Protein AF-A0A496SN58-F1 (afdb_monomer)

Secondary structure (DSSP, 8-state):
-PPEEEEEEEETTEEEEEEEEPP-----TTSPPPPSS--SS-GGGTTTEEE-S--SGGGHHHHTTTSPPPPHHHHHHHHHHHHHHHHHHHHHT---EEEEE-HHHHHHHHH-HHHHHHHHHH-HHHHHHHHHHHHHHHHHHHHHHHTTT--SEEEE--TTSSTTT--HHHHHHHTHHHHHHHHHHHHHTT-EEEEE--SSHHHHHHHHHHHT-SEEEEE-TTTS---HHHHHHHHTTSSEEEEEEEIIIIIHH--HHHHHHHHHHHHHHH-TTS-EEEEEES---TTS-HHHHHHHHHHHHHH-PSSP-

Nearest PDB structures (foldseek):
  4ay7-assembly2_B  TM=8.585E-01  e=2.653E-12  Methanosarcina mazei
  4lny-assembly1_A  TM=3.476E-01  e=1.325E-03  synthetic construct
  8zqa-assembly1_D  TM=5.131E-01  e=4.205E-02  Rhodothermus profundi
  3ud6-assembly1_A  TM=3.752E-01  e=7.923E-03  synthetic construct
  6y73-assembly8_H  TM=6.522E-01  e=3.191E-01  Homo sapiens

Structure (mmCIF, N/CA/C/O backbone):
data_AF-A0A496SN58-F1
#
_entry.id   AF-A0A496SN58-F1
#
loop_
_atom_site.group_PDB
_atom_site.id
_atom_site.type_symbol
_atom_site.label_atom_id
_atom_site.label_alt_id
_atom_site.label_comp_id
_atom_site.label_asym_id
_atom_site.label_entity_id
_atom_site.label_seq_id
_atom_site.pdbx_PDB_ins_code
_atom_site.Cartn_x
_atom_site.Cartn_y
_atom_site.Cartn_z
_atom_site.occupancy
_atom_site.B_iso_or_equiv
_atom_site.auth_seq_id
_atom_site.auth_comp_id
_atom_site.auth_asym_id
_atom_site.auth_atom_id
_atom_site.pdbx_PDB_model_num
ATOM 1 N N . PRO A 1 1 ? 28.500 18.140 -2.847 1.00 77.00 1 PRO A N 1
ATOM 2 C CA . PRO A 1 1 ? 28.161 16.974 -3.700 1.00 77.00 1 PRO A CA 1
ATOM 3 C C . PRO A 1 1 ? 27.948 15.732 -2.828 1.00 77.00 1 PRO A C 1
ATOM 5 O O . PRO A 1 1 ? 28.823 15.411 -2.033 1.00 77.00 1 PRO A O 1
ATOM 8 N N . TYR A 1 2 ? 26.785 15.085 -2.926 1.00 84.62 2 TYR A N 1
ATOM 9 C CA . TYR A 1 2 ? 26.525 13.838 -2.197 1.00 84.62 2 TYR A CA 1
ATOM 10 C C . TYR A 1 2 ? 27.402 12.707 -2.746 1.00 84.62 2 TYR A C 1
ATOM 12 O O . TYR A 1 2 ? 27.637 12.642 -3.954 1.00 84.62 2 TYR A O 1
ATOM 20 N N . THR A 1 3 ? 27.860 11.803 -1.876 1.00 91.38 3 THR A N 1
ATOM 21 C CA . THR A 1 3 ? 28.453 10.535 -2.329 1.00 91.38 3 THR A CA 1
ATOM 22 C C . THR A 1 3 ? 27.365 9.714 -3.022 1.00 91.38 3 THR A C 1
ATOM 24 O O . THR A 1 3 ? 26.242 9.663 -2.528 1.00 91.38 3 THR A O 1
ATOM 27 N N . LEU A 1 4 ? 27.670 9.077 -4.153 1.00 94.12 4 LEU A N 1
ATOM 28 C CA . LEU A 1 4 ? 26.712 8.239 -4.877 1.00 94.12 4 LEU A CA 1
ATOM 29 C C . LEU A 1 4 ? 26.941 6.761 -4.563 1.00 94.12 4 LEU A C 1
ATOM 31 O O . LEU A 1 4 ? 28.079 6.293 -4.557 1.00 94.12 4 LEU A O 1
ATOM 35 N N . LEU A 1 5 ? 25.853 6.034 -4.331 1.00 93.56 5 LEU A N 1
ATOM 36 C CA . LEU A 1 5 ? 25.839 4.579 -4.283 1.00 93.56 5 LEU A CA 1
ATOM 37 C C . LEU A 1 5 ? 25.287 4.071 -5.609 1.00 93.56 5 LEU A C 1
ATOM 39 O O . LEU A 1 5 ? 24.227 4.510 -6.048 1.00 93.56 5 LEU A O 1
ATOM 43 N N . CYS A 1 6 ? 26.006 3.150 -6.238 1.00 95.25 6 CYS A N 1
ATOM 44 C CA . CYS A 1 6 ? 25.643 2.579 -7.527 1.00 95.25 6 CYS A CA 1
ATOM 45 C C . CYS A 1 6 ? 25.552 1.065 -7.391 1.00 95.25 6 CYS A C 1
ATOM 47 O O . CYS A 1 6 ? 26.465 0.438 -6.851 1.00 95.25 6 CYS A O 1
ATOM 49 N N . ARG A 1 7 ? 24.477 0.483 -7.916 1.00 95.62 7 ARG A N 1
ATOM 50 C CA . ARG A 1 7 ? 24.354 -0.958 -8.106 1.00 95.62 7 ARG A CA 1
ATOM 51 C C . ARG A 1 7 ? 24.113 -1.248 -9.571 1.00 95.62 7 ARG A C 1
ATOM 53 O O . ARG A 1 7 ? 23.251 -0.633 -10.192 1.00 95.62 7 ARG A O 1
ATOM 60 N N . GLU A 1 8 ? 24.877 -2.195 -10.088 1.00 96.75 8 GLU A N 1
ATOM 61 C CA . GLU A 1 8 ? 24.685 -2.757 -11.415 1.00 96.75 8 GLU A CA 1
ATOM 62 C C . GLU A 1 8 ? 24.184 -4.194 -11.268 1.00 96.75 8 GLU A C 1
ATOM 64 O O . GLU A 1 8 ? 24.672 -4.952 -10.426 1.00 96.75 8 GLU A O 1
ATOM 69 N N . TYR A 1 9 ? 23.187 -4.550 -12.067 1.00 96.06 9 TYR A N 1
ATOM 70 C CA . TYR A 1 9 ? 22.611 -5.882 -12.133 1.00 96.06 9 TYR A CA 1
ATOM 71 C C . TYR A 1 9 ? 22.917 -6.458 -13.513 1.00 96.06 9 TYR A C 1
ATOM 73 O O . TYR A 1 9 ? 22.305 -6.057 -14.502 1.00 96.06 9 TYR A O 1
ATOM 81 N N . SER A 1 10 ? 23.871 -7.384 -13.596 1.00 97.00 10 SER A N 1
ATOM 82 C CA . SER A 1 10 ? 24.197 -8.063 -14.851 1.00 97.00 10 SER A CA 1
ATOM 83 C C . SER A 1 10 ? 23.199 -9.192 -15.103 1.00 97.00 10 SER A C 1
ATOM 85 O O . SER A 1 10 ? 23.137 -10.152 -14.336 1.00 97.00 10 SER A O 1
ATOM 87 N N . THR A 1 11 ? 22.428 -9.091 -16.184 1.00 96.88 11 THR A N 1
ATOM 88 C CA . THR A 1 11 ? 21.474 -10.126 -16.606 1.00 96.88 11 THR A CA 1
ATOM 89 C C . THR A 1 11 ? 21.844 -10.662 -17.991 1.00 96.88 11 THR A C 1
ATOM 91 O O . THR A 1 11 ? 22.563 -9.985 -18.733 1.00 96.88 11 THR A O 1
ATOM 94 N N . PRO A 1 12 ? 21.337 -11.838 -18.401 1.00 97.56 12 PRO A N 1
ATOM 95 C CA . PRO A 1 12 ? 21.542 -12.336 -19.761 1.00 97.56 12 PRO A CA 1
ATOM 96 C C . PRO A 1 12 ? 21.051 -11.391 -20.873 1.00 97.56 12 PRO A C 1
ATOM 98 O O . PRO A 1 12 ? 21.583 -11.441 -21.977 1.00 97.56 12 PRO A O 1
ATOM 101 N N . ALA A 1 13 ? 20.071 -10.519 -20.601 1.00 97.06 13 ALA A N 1
ATOM 102 C CA . ALA A 1 13 ? 19.571 -9.525 -21.559 1.00 97.06 13 ALA A CA 1
ATOM 103 C C . ALA A 1 13 ? 20.309 -8.171 -21.495 1.00 97.06 13 ALA A C 1
ATOM 105 O O . ALA A 1 13 ? 19.961 -7.241 -22.221 1.00 97.06 13 ALA A O 1
ATOM 106 N N . GLY A 1 14 ? 21.326 -8.045 -20.640 1.00 97.19 14 GLY A N 1
ATOM 107 C CA . GLY A 1 14 ? 22.104 -6.823 -20.447 1.00 97.19 14 GLY A CA 1
ATOM 108 C C . GLY A 1 14 ? 22.115 -6.344 -18.998 1.00 97.19 14 GLY A C 1
ATOM 109 O O . GLY A 1 14 ? 21.528 -6.961 -18.107 1.00 97.19 14 GLY A O 1
ATOM 110 N N . ALA A 1 15 ? 22.813 -5.238 -18.755 1.00 97.12 15 ALA A N 1
ATOM 111 C CA . ALA A 1 15 ? 22.921 -4.650 -17.427 1.00 97.12 15 ALA A CA 1
ATOM 112 C C . ALA A 1 15 ? 21.787 -3.649 -17.149 1.00 97.12 15 ALA A C 1
ATOM 114 O O . ALA A 1 15 ? 21.397 -2.887 -18.038 1.00 97.12 15 ALA A O 1
ATOM 115 N N . LEU A 1 16 ? 21.304 -3.644 -15.906 1.00 97.56 16 LEU A N 1
ATOM 116 C CA . LEU A 1 16 ? 20.500 -2.567 -15.319 1.00 97.56 16 LEU A CA 1
ATOM 117 C C . LEU A 1 16 ? 21.344 -1.829 -14.288 1.00 97.56 16 LEU A C 1
ATOM 119 O O . LEU A 1 16 ? 22.181 -2.440 -13.619 1.00 97.56 16 LEU A O 1
ATOM 123 N N . ARG A 1 17 ? 21.099 -0.534 -14.111 1.00 96.62 17 ARG A N 1
ATOM 124 C CA . ARG A 1 17 ? 21.858 0.292 -13.175 1.00 96.62 17 ARG A CA 1
ATOM 125 C C . ARG A 1 17 ? 20.924 1.159 -12.347 1.00 96.62 17 ARG A C 1
ATOM 127 O O . ARG A 1 17 ? 19.998 1.756 -12.869 1.00 96.62 17 ARG A O 1
ATOM 134 N N . HIS A 1 18 ? 21.169 1.208 -11.042 1.00 96.31 18 HIS A N 1
ATOM 135 C CA . HIS A 1 18 ? 20.418 2.041 -10.108 1.00 96.31 18 HIS A CA 1
ATOM 136 C C . HIS A 1 18 ? 21.411 2.856 -9.277 1.00 96.31 18 HIS A C 1
ATOM 138 O O . HIS A 1 18 ? 22.330 2.296 -8.666 1.00 96.31 18 HIS A O 1
ATOM 144 N N . VAL A 1 19 ? 21.243 4.177 -9.266 1.00 95.62 19 VAL A N 1
ATOM 145 C CA . VAL A 1 19 ? 22.106 5.117 -8.548 1.00 95.62 19 VAL A CA 1
ATOM 146 C C . VAL A 1 19 ? 21.276 5.963 -7.596 1.00 95.62 19 VAL A C 1
ATOM 148 O O . VAL A 1 19 ? 20.327 6.632 -8.006 1.00 95.62 19 VAL A O 1
ATOM 151 N N . VAL A 1 20 ? 21.685 5.987 -6.329 1.00 94.38 20 VAL A N 1
ATOM 152 C CA . VAL A 1 20 ? 21.078 6.825 -5.290 1.00 94.38 20 VAL A CA 1
ATOM 153 C C . VAL A 1 20 ? 22.137 7.672 -4.589 1.00 94.38 20 VAL A C 1
ATOM 155 O O . VAL A 1 20 ? 23.319 7.323 -4.532 1.00 94.38 20 VAL A O 1
ATOM 158 N N . ARG A 1 21 ? 21.721 8.801 -4.023 1.00 93.44 21 ARG A N 1
ATOM 159 C CA . ARG A 1 21 ? 22.551 9.624 -3.139 1.00 93.44 21 ARG A CA 1
ATOM 160 C C . ARG A 1 21 ? 22.693 8.921 -1.794 1.00 93.44 21 ARG A C 1
ATOM 162 O O . ARG A 1 21 ? 21.697 8.562 -1.179 1.00 93.44 21 ARG A O 1
ATOM 169 N N . LYS A 1 22 ? 23.918 8.775 -1.297 1.00 89.44 22 LYS A N 1
ATOM 170 C CA . LYS A 1 22 ? 24.163 8.442 0.106 1.00 89.44 22 LYS A CA 1
ATOM 171 C C . LYS A 1 22 ? 23.822 9.668 0.951 1.00 89.44 22 LYS A C 1
ATOM 173 O O . LYS A 1 22 ? 24.462 10.710 0.796 1.00 89.44 22 LYS A O 1
ATOM 178 N N . THR A 1 23 ? 22.830 9.546 1.822 1.00 84.25 23 THR A N 1
ATOM 179 C CA . THR A 1 23 ? 22.520 10.561 2.834 1.00 84.25 23 THR A CA 1
ATOM 180 C C . THR A 1 23 ? 23.322 10.288 4.108 1.00 84.25 23 THR A C 1
ATOM 182 O O . THR A 1 23 ? 23.735 9.159 4.373 1.00 84.25 23 THR A O 1
ATOM 185 N N . GLU A 1 24 ? 23.590 11.338 4.882 1.00 76.62 24 GLU A N 1
ATOM 186 C CA . GLU A 1 24 ? 24.345 11.271 6.147 1.00 76.62 24 GLU A CA 1
ATOM 187 C C . GLU A 1 24 ? 23.415 11.129 7.365 1.00 76.62 24 GLU A C 1
ATOM 189 O O . GLU A 1 24 ? 23.763 11.506 8.481 1.00 76.62 24 GLU A O 1
ATOM 194 N N . GLU A 1 25 ? 22.203 10.616 7.155 1.00 73.19 25 GLU A N 1
ATOM 195 C CA . GLU A 1 25 ? 21.204 10.469 8.211 1.00 73.19 25 GLU A CA 1
ATOM 196 C C . GLU A 1 25 ? 21.700 9.457 9.253 1.00 73.19 25 GLU A C 1
ATOM 198 O O . GLU A 1 25 ? 21.915 8.280 8.956 1.00 73.19 25 GLU A O 1
ATOM 203 N N . SER A 1 26 ? 21.885 9.921 10.491 1.00 69.81 26 SER A N 1
ATOM 204 C CA . SER A 1 26 ? 22.152 9.043 11.627 1.00 69.81 26 SER A CA 1
ATOM 205 C C . SER A 1 26 ? 20.874 8.286 11.968 1.00 69.81 26 SER A C 1
ATOM 207 O O . SER A 1 26 ? 19.898 8.877 12.433 1.00 69.81 26 SER A O 1
ATOM 209 N N . GLN A 1 27 ? 20.864 6.978 11.724 1.00 71.38 27 GLN A N 1
ATOM 210 C CA . GLN A 1 27 ? 19.725 6.134 12.061 1.00 71.38 27 GLN A CA 1
ATOM 211 C C . GLN A 1 27 ? 19.765 5.812 13.551 1.00 71.38 27 GLN A C 1
ATOM 213 O O . GLN A 1 27 ? 20.519 4.950 14.002 1.00 71.38 27 GLN A O 1
ATOM 218 N N . GLY A 1 28 ? 18.970 6.547 14.328 1.00 76.44 28 GLY A N 1
ATOM 219 C CA . GLY A 1 28 ? 18.731 6.209 15.726 1.00 76.44 28 GLY A CA 1
ATOM 220 C C . GLY A 1 28 ? 18.020 4.853 15.873 1.00 76.44 28 GLY A C 1
ATOM 221 O O . GLY A 1 28 ? 17.498 4.313 14.893 1.00 76.44 28 GLY A O 1
ATOM 222 N N . PRO A 1 29 ? 17.960 4.297 17.095 1.00 82.75 29 PRO A N 1
ATOM 223 C CA . PRO A 1 29 ? 17.198 3.081 17.368 1.00 82.75 29 PRO A CA 1
ATOM 224 C C . PRO A 1 29 ? 15.761 3.165 16.832 1.00 82.75 29 PRO A C 1
ATOM 226 O O . PRO A 1 29 ? 15.091 4.180 17.008 1.00 82.75 29 PRO A O 1
ATOM 229 N N . GLY A 1 30 ? 15.291 2.095 16.187 1.00 78.19 30 GLY A N 1
ATOM 230 C CA . GLY A 1 30 ? 13.930 1.992 15.648 1.00 78.19 30 GLY A CA 1
ATOM 231 C C . GLY A 1 30 ? 13.755 2.482 14.207 1.00 78.19 30 GLY A C 1
ATOM 232 O O . GLY A 1 30 ? 12.750 2.143 13.590 1.00 78.19 30 GLY A O 1
ATOM 233 N N . TRP A 1 31 ? 14.710 3.228 13.641 1.00 81.25 31 TRP A N 1
ATOM 234 C CA . TRP A 1 31 ? 14.666 3.577 12.217 1.00 81.25 31 TRP A CA 1
ATOM 235 C C . TRP A 1 31 ? 14.982 2.361 11.343 1.00 81.25 31 TRP A C 1
ATOM 237 O O . TRP A 1 31 ? 15.751 1.482 11.735 1.00 81.25 31 TRP A O 1
ATOM 247 N N . VAL A 1 32 ? 14.397 2.323 10.142 1.00 74.00 32 VAL A N 1
ATOM 248 C CA . VAL A 1 32 ? 14.629 1.248 9.166 1.00 74.00 32 VAL A CA 1
ATOM 249 C C . VAL A 1 32 ? 16.115 1.189 8.831 1.00 74.00 32 VAL A C 1
ATOM 251 O O . VAL A 1 32 ? 16.648 2.138 8.257 1.00 74.00 32 VAL A O 1
ATOM 254 N N . VAL A 1 33 ? 16.771 0.074 9.165 1.00 76.38 33 VAL A N 1
ATOM 255 C CA . VAL A 1 33 ? 18.192 -0.139 8.867 1.00 76.38 33 VAL A CA 1
ATOM 256 C C . VAL A 1 33 ? 18.384 -0.134 7.360 1.00 76.38 33 VAL A C 1
ATOM 258 O O . VAL A 1 33 ? 17.863 -0.996 6.655 1.00 76.38 33 VAL A O 1
ATOM 261 N N . GLN A 1 34 ? 19.140 0.843 6.869 1.00 75.06 34 GLN A N 1
ATOM 262 C CA . GLN A 1 34 ? 19.350 0.984 5.438 1.00 75.06 34 GLN A CA 1
ATOM 263 C C . GLN A 1 34 ? 20.425 0.022 4.934 1.00 75.06 34 GLN A C 1
ATOM 265 O O . GLN A 1 34 ? 21.507 -0.064 5.526 1.00 75.06 34 GLN A O 1
ATOM 270 N N . PRO A 1 35 ? 20.163 -0.693 3.827 1.00 79.06 35 PRO A N 1
ATOM 271 C CA . PRO A 1 35 ? 21.165 -1.552 3.228 1.00 79.06 35 PRO A CA 1
ATOM 272 C C . PRO A 1 35 ? 22.355 -0.704 2.752 1.00 79.06 35 PRO A C 1
ATOM 274 O O . PRO A 1 35 ? 22.179 0.426 2.290 1.00 79.06 35 PRO A O 1
ATOM 277 N N . PRO A 1 36 ? 23.589 -1.237 2.806 1.00 83.81 36 PRO A N 1
ATOM 278 C CA . PRO A 1 36 ? 24.780 -0.486 2.412 1.00 83.81 36 PRO A CA 1
ATOM 279 C C . PRO A 1 36 ? 24.902 -0.292 0.888 1.00 83.81 36 PRO A C 1
ATOM 281 O O . PRO A 1 36 ? 25.906 0.236 0.412 1.00 83.81 36 PRO A O 1
ATOM 284 N N . PHE A 1 37 ? 23.901 -0.724 0.117 1.00 88.50 37 PHE A N 1
ATOM 285 C CA . PHE A 1 37 ? 23.838 -0.647 -1.337 1.00 88.50 37 PHE A CA 1
ATOM 286 C C . PHE A 1 37 ? 22.393 -0.406 -1.816 1.00 88.50 37 PHE A C 1
ATOM 288 O O . PHE A 1 37 ? 21.455 -0.787 -1.114 1.00 88.50 37 PHE A O 1
ATOM 295 N N . PRO A 1 38 ? 22.198 0.179 -3.017 1.00 90.75 38 PRO A N 1
ATOM 296 C CA . PRO A 1 38 ? 20.872 0.390 -3.600 1.00 90.75 38 PRO A CA 1
ATOM 297 C C . PRO A 1 38 ? 20.112 -0.934 -3.748 1.00 90.75 38 PRO A C 1
ATOM 299 O O . PRO A 1 38 ? 20.671 -1.918 -4.239 1.00 90.75 38 PRO A O 1
ATOM 302 N N . GLN A 1 39 ? 18.845 -0.981 -3.346 1.00 91.69 39 GLN A N 1
ATOM 303 C CA . GLN A 1 39 ? 17.982 -2.149 -3.549 1.00 91.69 39 GLN A CA 1
ATOM 304 C C . GLN A 1 39 ? 17.061 -1.943 -4.746 1.00 91.69 39 GLN A C 1
ATOM 306 O O . GLN A 1 39 ? 16.824 -0.821 -5.188 1.00 91.69 39 GLN A O 1
ATOM 311 N N . LEU A 1 40 ? 16.542 -3.044 -5.287 1.00 93.06 40 LEU A N 1
ATOM 312 C CA . LEU A 1 40 ? 15.614 -2.984 -6.412 1.00 93.06 40 LEU A CA 1
ATOM 313 C C . LEU A 1 40 ? 14.262 -2.379 -5.996 1.00 93.06 40 LEU A C 1
ATOM 315 O O . LEU A 1 40 ? 13.745 -1.516 -6.697 1.00 93.06 40 LEU A O 1
ATOM 319 N N . PHE A 1 41 ? 13.754 -2.776 -4.826 1.00 93.00 41 PHE A N 1
ATOM 320 C CA . PHE A 1 41 ? 12.521 -2.270 -4.221 1.00 93.00 41 PHE A CA 1
ATOM 321 C C . PHE A 1 41 ? 12.826 -1.734 -2.822 1.00 93.00 41 PHE A C 1
ATOM 323 O O . PHE A 1 41 ? 13.164 -2.514 -1.934 1.00 93.00 41 PHE A O 1
ATOM 330 N N . GLU A 1 42 ? 12.766 -0.416 -2.651 1.00 89.75 42 GLU A N 1
ATOM 331 C CA . GLU A 1 42 ? 13.066 0.271 -1.392 1.00 89.75 42 GLU A CA 1
ATOM 332 C C . GLU A 1 42 ? 12.487 1.687 -1.426 1.00 89.75 42 GLU A C 1
ATOM 334 O O . GLU A 1 42 ? 12.620 2.386 -2.434 1.00 89.75 42 GLU A O 1
ATOM 339 N N . ASP A 1 43 ? 11.922 2.141 -0.305 1.00 83.00 43 ASP A N 1
ATOM 340 C CA . ASP A 1 43 ? 11.284 3.460 -0.195 1.00 83.00 43 ASP A CA 1
ATOM 341 C C . ASP A 1 43 ? 12.252 4.603 -0.539 1.00 83.00 43 ASP A C 1
ATOM 343 O O . ASP A 1 43 ? 11.877 5.592 -1.169 1.00 83.00 43 AS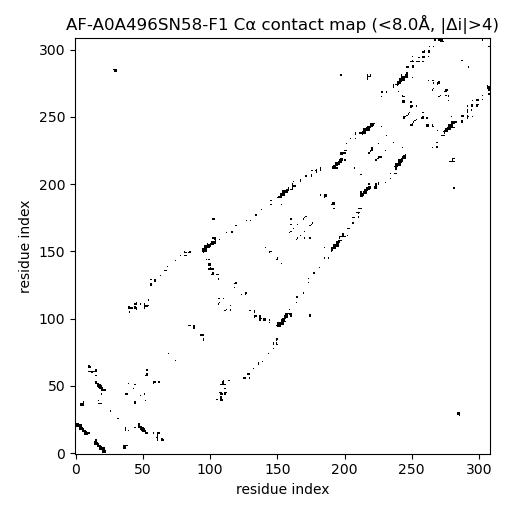P A O 1
ATOM 347 N N . PHE A 1 44 ? 13.536 4.454 -0.198 1.00 87.50 44 PHE A N 1
ATOM 348 C CA . PHE A 1 44 ? 14.560 5.461 -0.477 1.00 87.50 44 PHE A CA 1
ATOM 349 C C . PHE A 1 44 ? 14.964 5.579 -1.950 1.00 87.50 44 PHE A C 1
ATOM 351 O O . PHE A 1 44 ? 15.672 6.534 -2.290 1.00 87.50 44 PHE A O 1
ATOM 358 N N . ASN A 1 45 ? 14.496 4.688 -2.830 1.00 92.25 45 ASN A N 1
ATOM 359 C CA . ASN A 1 45 ? 14.766 4.786 -4.265 1.00 92.25 45 ASN A CA 1
ATOM 360 C C . ASN A 1 45 ? 14.242 6.104 -4.850 1.00 92.25 45 ASN A C 1
ATOM 362 O O . ASN A 1 45 ? 14.875 6.656 -5.745 1.00 92.25 45 ASN A O 1
ATOM 366 N N . ILE A 1 46 ? 13.150 6.656 -4.309 1.00 93.44 46 ILE A N 1
ATOM 367 C CA . ILE A 1 46 ? 12.574 7.927 -4.778 1.00 93.44 46 ILE A CA 1
ATOM 368 C C . ILE A 1 46 ? 13.282 9.151 -4.189 1.00 93.44 46 ILE A C 1
ATOM 370 O O . ILE A 1 46 ? 13.878 9.906 -4.958 1.00 93.44 46 ILE A O 1
ATOM 374 N N . PRO A 1 47 ? 13.297 9.382 -2.860 1.00 91.38 47 PRO A N 1
ATOM 375 C CA . PRO A 1 47 ? 13.872 10.603 -2.297 1.00 91.38 47 PRO A CA 1
ATOM 376 C C . PRO A 1 47 ? 15.388 10.717 -2.517 1.00 91.38 47 PRO A C 1
ATOM 378 O O . PRO A 1 47 ? 15.928 11.826 -2.508 1.00 91.38 47 PRO A O 1
ATOM 381 N N . ARG A 1 48 ? 16.096 9.595 -2.727 1.00 92.19 48 ARG A N 1
ATOM 382 C CA . ARG A 1 48 ? 17.545 9.582 -2.986 1.00 92.19 48 ARG A CA 1
ATOM 383 C C . ARG A 1 48 ? 17.901 9.312 -4.452 1.00 92.19 48 ARG A C 1
ATOM 385 O O . ARG A 1 48 ? 19.091 9.330 -4.769 1.00 92.19 48 ARG A O 1
ATOM 392 N N . GLY A 1 49 ? 16.925 9.075 -5.327 1.00 93.62 49 GLY A N 1
ATOM 393 C CA . GLY A 1 49 ? 17.140 8.667 -6.715 1.00 93.62 49 GLY A CA 1
ATOM 394 C C . GLY A 1 49 ? 17.981 9.651 -7.533 1.00 93.62 49 GLY A C 1
ATOM 395 O O . GLY A 1 49 ? 17.829 10.871 -7.438 1.00 93.62 49 GLY A O 1
ATOM 396 N N . VAL A 1 50 ? 18.898 9.111 -8.336 1.00 95.38 50 VAL A N 1
ATOM 397 C CA . VAL A 1 50 ? 19.659 9.842 -9.367 1.00 95.38 50 VAL A CA 1
ATOM 398 C C . VAL A 1 50 ? 19.485 9.171 -10.726 1.00 95.38 50 VAL A C 1
ATOM 400 O O . VAL A 1 50 ? 19.319 9.852 -11.731 1.00 95.38 50 VAL A O 1
ATOM 403 N N . GLU A 1 51 ? 19.512 7.842 -10.741 1.00 95.94 51 GLU A N 1
ATOM 404 C CA . GLU A 1 51 ? 19.289 6.995 -11.912 1.00 95.94 51 GLU A CA 1
ATOM 405 C C . GLU A 1 51 ? 18.496 5.779 -11.446 1.00 95.94 51 GLU A C 1
ATOM 407 O O . GLU A 1 51 ? 18.860 5.162 -10.443 1.00 95.94 51 GLU A O 1
ATOM 412 N N . HIS A 1 52 ? 17.417 5.451 -12.147 1.00 96.88 52 HIS A N 1
ATOM 413 C CA . HIS A 1 52 ? 16.533 4.351 -11.783 1.00 96.88 52 HIS A CA 1
ATOM 414 C C . HIS A 1 52 ? 16.779 3.137 -12.673 1.00 96.88 52 HIS A C 1
ATOM 416 O O . HIS A 1 52 ? 17.206 3.280 -13.819 1.00 96.88 52 HIS A O 1
ATOM 422 N N . ALA A 1 53 ? 16.503 1.949 -12.127 1.00 97.25 53 ALA A N 1
ATOM 423 C CA . ALA A 1 53 ? 16.811 0.681 -12.778 1.00 97.25 53 ALA A CA 1
ATOM 424 C C . ALA A 1 53 ? 16.162 0.548 -14.160 1.00 97.25 53 ALA A C 1
ATOM 426 O O . ALA A 1 53 ? 16.793 -0.001 -15.053 1.00 97.25 53 ALA A O 1
ATOM 427 N N . VAL A 1 54 ? 14.936 1.046 -14.328 1.00 97.88 54 VAL A N 1
ATOM 428 C CA . VAL A 1 54 ? 14.172 0.975 -15.573 1.00 97.88 54 VAL A CA 1
ATOM 429 C C . VAL A 1 54 ? 13.986 2.384 -16.117 1.00 97.88 54 VAL A C 1
ATOM 431 O O . VAL A 1 54 ? 13.321 3.224 -15.514 1.00 97.88 54 VAL A O 1
ATOM 434 N N . SER A 1 55 ? 14.584 2.652 -17.270 1.00 95.56 55 SER A N 1
ATOM 435 C CA . SER A 1 55 ? 14.492 3.940 -17.952 1.00 95.56 55 SER A CA 1
ATOM 436 C C . SER A 1 55 ? 13.584 3.902 -19.184 1.00 95.56 55 SER A C 1
ATOM 438 O O . SER A 1 55 ? 13.123 4.958 -19.619 1.00 95.56 55 SER A O 1
ATOM 440 N N . GLY A 1 56 ? 13.284 2.720 -19.714 1.00 96.44 56 GLY A N 1
ATOM 441 C CA . GLY A 1 56 ? 12.430 2.570 -20.884 1.00 96.44 56 GLY A CA 1
ATOM 442 C C . GLY A 1 56 ? 12.130 1.110 -21.228 1.00 96.44 56 GLY A C 1
ATOM 443 O O . GLY A 1 56 ? 12.522 0.200 -20.485 1.00 96.44 56 GLY A O 1
ATOM 444 N N . PRO A 1 57 ? 11.428 0.868 -22.348 1.00 97.44 57 PRO A N 1
ATOM 445 C CA . PRO A 1 57 ? 11.009 -0.468 -22.776 1.00 97.44 57 PRO A CA 1
ATOM 446 C C . PRO A 1 57 ? 12.170 -1.461 -22.926 1.00 97.44 57 PRO A C 1
ATOM 448 O O . PRO A 1 57 ? 12.028 -2.650 -22.649 1.00 97.44 57 PRO A O 1
ATOM 451 N N . GLU A 1 58 ? 13.351 -0.979 -23.312 1.00 97.38 58 GLU A N 1
ATOM 452 C CA . GLU A 1 58 ? 14.566 -1.775 -23.489 1.00 97.38 58 GLU A CA 1
ATOM 453 C C . GLU A 1 58 ? 15.079 -2.430 -22.195 1.00 97.38 58 GLU A C 1
ATOM 455 O O . GLU A 1 58 ? 15.867 -3.380 -22.247 1.00 97.38 58 GLU A O 1
ATOM 460 N N . ASP A 1 59 ? 14.644 -1.937 -21.035 1.00 98.25 59 ASP A N 1
ATOM 461 C CA . ASP A 1 59 ? 15.026 -2.459 -19.725 1.00 98.25 59 ASP A CA 1
ATOM 462 C C . ASP A 1 59 ? 14.082 -3.563 -19.225 1.00 98.25 59 ASP A C 1
ATOM 464 O O . ASP A 1 59 ? 14.485 -4.373 -18.385 1.00 98.25 59 ASP A O 1
ATOM 468 N N . ILE A 1 60 ? 12.865 -3.671 -19.775 1.00 98.00 60 ILE A N 1
ATOM 469 C CA . ILE A 1 60 ? 11.858 -4.667 -19.365 1.00 98.00 60 ILE A CA 1
ATOM 470 C C . ILE A 1 60 ? 12.386 -6.109 -19.522 1.00 98.00 60 ILE A C 1
ATOM 472 O O . ILE A 1 60 ? 12.306 -6.883 -18.558 1.00 98.00 60 ILE A O 1
ATOM 476 N N . PRO A 1 61 ? 13.018 -6.505 -20.653 1.00 97.81 61 PRO A N 1
ATOM 477 C CA . PRO A 1 61 ? 13.575 -7.851 -20.794 1.00 97.81 61 PRO A CA 1
ATOM 478 C C . PRO A 1 61 ? 14.693 -8.160 -19.792 1.00 97.81 61 PRO A C 1
ATOM 480 O O . PRO A 1 61 ? 14.888 -9.321 -19.431 1.00 97.81 61 PRO A O 1
ATOM 483 N N . LYS A 1 62 ? 15.428 -7.138 -19.334 1.00 97.88 62 LYS A N 1
ATOM 484 C CA . LYS A 1 62 ? 16.491 -7.276 -18.327 1.00 97.88 62 LYS A CA 1
ATOM 485 C C . LYS A 1 62 ? 15.883 -7.458 -16.939 1.00 97.88 62 LYS A C 1
ATOM 487 O O . LYS A 1 62 ? 16.290 -8.356 -16.204 1.00 97.88 62 LYS A O 1
ATOM 492 N N . LEU A 1 63 ? 14.864 -6.662 -16.605 1.00 97.81 63 LEU A N 1
ATOM 493 C CA . LEU A 1 63 ? 14.181 -6.704 -15.310 1.00 97.81 63 LEU A CA 1
ATOM 494 C C . LEU A 1 63 ? 13.576 -8.081 -15.028 1.00 97.81 63 LEU A C 1
ATOM 496 O O . LEU A 1 63 ? 13.654 -8.556 -13.897 1.00 97.81 63 LEU A O 1
ATOM 500 N N . LYS A 1 64 ? 13.047 -8.760 -16.052 1.00 96.25 64 LYS A N 1
ATOM 501 C CA . LYS A 1 64 ? 12.462 -10.104 -15.924 1.00 96.25 64 LYS A CA 1
ATOM 502 C C . LYS A 1 64 ? 13.387 -11.112 -15.230 1.00 96.25 64 LYS A C 1
ATOM 504 O O . LYS A 1 64 ? 12.909 -11.953 -14.477 1.00 96.25 64 LYS A O 1
ATOM 509 N N . TYR A 1 65 ? 14.703 -11.014 -15.433 1.00 96.50 65 TYR A N 1
ATOM 510 C CA . TYR A 1 65 ? 15.674 -11.898 -14.776 1.00 96.50 65 TYR A CA 1
ATOM 511 C C . TYR A 1 65 ? 15.867 -11.599 -13.284 1.00 96.50 65 TYR A C 1
ATOM 513 O O . TYR A 1 65 ? 16.345 -12.462 -12.552 1.00 96.50 65 TYR A O 1
ATOM 521 N N . LEU A 1 66 ? 15.514 -10.395 -12.828 1.00 96.06 66 LEU A N 1
ATOM 522 C CA . LEU A 1 66 ? 15.580 -10.000 -11.418 1.00 96.06 66 LEU A CA 1
ATOM 523 C C . LEU A 1 66 ? 14.295 -10.337 -10.652 1.00 96.06 66 LEU A C 1
ATOM 525 O O . LEU A 1 66 ? 14.329 -10.425 -9.428 1.00 96.06 66 LEU A O 1
ATOM 529 N N . LEU A 1 67 ? 13.184 -10.552 -11.361 1.00 95.75 67 LEU A N 1
ATOM 530 C CA . LEU A 1 67 ? 11.873 -10.904 -10.804 1.00 95.75 67 LEU A CA 1
ATOM 531 C C . LEU A 1 67 ? 11.598 -12.414 -10.913 1.00 95.75 67 LEU A C 1
ATOM 533 O O . LEU A 1 67 ? 10.491 -12.846 -11.243 1.00 95.75 67 LEU A O 1
ATOM 537 N N . GLY A 1 68 ? 12.637 -13.218 -10.683 1.00 90.94 68 GLY A N 1
ATOM 538 C CA . GLY A 1 68 ? 12.579 -14.676 -10.744 1.00 90.94 68 GLY A CA 1
ATOM 539 C C . GLY A 1 68 ? 11.832 -15.306 -9.568 1.00 90.94 68 GLY A C 1
ATOM 540 O O . GLY A 1 68 ? 11.488 -14.641 -8.590 1.00 90.94 68 GLY A O 1
ATOM 541 N N . ASP A 1 69 ? 11.585 -16.608 -9.679 1.00 92.44 69 ASP A N 1
ATOM 542 C CA . ASP A 1 69 ? 11.009 -17.393 -8.590 1.00 92.44 69 ASP A CA 1
ATOM 543 C C . ASP A 1 69 ? 12.019 -17.591 -7.452 1.00 92.44 69 ASP A C 1
ATOM 545 O O . ASP A 1 69 ? 13.227 -17.700 -7.703 1.00 92.44 69 ASP A O 1
ATOM 549 N N . PRO A 1 70 ? 11.548 -17.661 -6.195 1.00 93.56 70 PRO A N 1
ATOM 550 C CA . PRO A 1 70 ? 12.403 -18.024 -5.075 1.00 93.56 70 PRO A CA 1
ATOM 551 C C . PRO A 1 70 ? 12.944 -19.450 -5.239 1.00 93.56 70 PRO A C 1
ATOM 553 O O . PRO A 1 70 ? 12.290 -20.337 -5.792 1.00 93.56 70 PRO A O 1
ATOM 556 N N . THR A 1 71 ? 14.139 -19.697 -4.708 1.00 95.88 71 THR A N 1
ATOM 557 C CA . THR A 1 71 ? 14.707 -21.048 -4.665 1.00 95.88 71 THR A CA 1
ATOM 558 C C . THR A 1 71 ? 13.930 -21.940 -3.692 1.00 95.88 71 THR A C 1
ATOM 560 O O . THR A 1 71 ? 13.251 -21.462 -2.781 1.00 95.88 71 THR A O 1
ATOM 563 N N . SER A 1 72 ? 14.076 -23.262 -3.821 1.00 95.88 72 SER A N 1
ATOM 564 C CA . SER A 1 72 ? 13.474 -24.215 -2.876 1.00 95.88 72 SER A CA 1
ATOM 565 C C . SER A 1 72 ? 13.914 -23.982 -1.425 1.00 95.88 72 SER A C 1
ATOM 567 O O . SER A 1 72 ? 13.134 -24.224 -0.509 1.00 95.88 72 SER A O 1
ATOM 569 N N . GLU A 1 73 ? 15.144 -23.504 -1.218 1.00 97.50 73 GLU A N 1
ATOM 570 C CA . GLU A 1 73 ? 15.672 -23.136 0.100 1.00 97.50 73 GLU A CA 1
ATOM 571 C C . GLU A 1 73 ? 14.954 -21.899 0.653 1.00 97.50 73 GLU A C 1
ATOM 573 O O . GLU A 1 73 ? 14.396 -21.961 1.743 1.00 97.50 73 GLU A O 1
ATOM 578 N N . GLN A 1 74 ? 14.837 -20.828 -0.141 1.00 96.38 74 GLN A N 1
ATOM 579 C CA . GLN A 1 74 ? 14.102 -19.617 0.250 1.00 96.38 74 GLN A CA 1
ATOM 580 C C . GLN A 1 74 ? 12.624 -19.906 0.549 1.00 96.38 74 GLN A C 1
ATOM 582 O O . GLN A 1 74 ? 12.057 -19.361 1.495 1.00 96.38 74 GLN A O 1
ATOM 587 N N . LEU A 1 75 ? 11.993 -20.787 -0.233 1.00 96.94 75 LEU A N 1
ATOM 588 C CA . LEU A 1 75 ? 10.622 -21.238 0.016 1.00 96.94 75 LEU A CA 1
ATOM 589 C C . LEU A 1 75 ? 10.502 -22.017 1.330 1.00 96.94 75 LEU A C 1
ATOM 591 O O . LEU A 1 75 ? 9.529 -21.831 2.062 1.00 96.94 75 LEU A O 1
ATOM 595 N N . ALA A 1 76 ? 11.465 -22.889 1.638 1.00 96.81 76 ALA A N 1
ATOM 596 C CA . ALA A 1 76 ? 11.481 -23.638 2.891 1.00 96.81 76 ALA A CA 1
ATOM 597 C C . ALA A 1 76 ? 11.653 -22.703 4.100 1.00 96.81 76 ALA A C 1
ATOM 599 O O . ALA A 1 76 ? 10.863 -22.785 5.041 1.00 96.81 76 ALA A O 1
ATOM 600 N N . GLU A 1 77 ? 12.603 -21.767 4.033 1.00 97.44 77 GLU A N 1
ATOM 601 C CA . GLU A 1 77 ? 12.824 -20.747 5.067 1.00 97.44 77 GLU A CA 1
ATOM 602 C C . GLU A 1 77 ? 11.579 -19.878 5.286 1.00 97.44 77 GLU A C 1
ATOM 604 O O . GLU A 1 77 ? 11.169 -19.623 6.422 1.00 97.44 77 GLU A O 1
ATOM 609 N N . PHE A 1 78 ? 10.932 -19.445 4.199 1.00 96.75 78 PHE A N 1
ATOM 610 C CA . PHE A 1 78 ? 9.717 -18.643 4.285 1.00 96.75 78 PHE A CA 1
ATOM 611 C C . PHE A 1 78 ? 8.562 -19.415 4.938 1.00 96.75 78 PHE A C 1
ATOM 613 O O . PHE A 1 78 ? 7.885 -18.872 5.812 1.00 96.75 78 PHE A O 1
ATOM 620 N N . ARG A 1 79 ? 8.364 -20.695 4.591 1.00 96.75 79 ARG A N 1
ATOM 621 C CA . ARG A 1 79 ? 7.342 -21.556 5.218 1.00 96.75 79 ARG A CA 1
ATOM 622 C C . ARG A 1 79 ? 7.604 -21.791 6.703 1.00 96.75 79 ARG A C 1
ATOM 624 O O . ARG A 1 79 ? 6.668 -21.740 7.504 1.00 96.75 79 ARG A O 1
ATOM 631 N N . GLU A 1 80 ? 8.859 -22.020 7.086 1.00 97.25 80 GLU A N 1
ATOM 632 C CA . GLU A 1 80 ? 9.231 -22.158 8.496 1.00 97.25 80 GLU A CA 1
ATOM 633 C C . GLU A 1 80 ? 8.917 -20.870 9.267 1.00 97.25 80 GLU A C 1
ATOM 635 O O . GLU A 1 80 ? 8.253 -20.909 10.308 1.00 97.25 80 GLU A O 1
ATOM 640 N N . ARG A 1 81 ? 9.297 -19.713 8.713 1.00 97.06 81 ARG A N 1
ATOM 641 C CA . ARG A 1 81 ? 8.977 -18.407 9.296 1.00 97.06 81 ARG A CA 1
ATOM 642 C C . ARG A 1 81 ? 7.467 -18.192 9.425 1.00 97.06 81 ARG A C 1
ATOM 644 O O . ARG A 1 81 ? 7.012 -17.765 10.485 1.00 97.06 81 ARG A O 1
ATOM 651 N N . MET A 1 82 ? 6.684 -18.504 8.392 1.00 97.62 82 MET A N 1
ATOM 652 C CA . MET A 1 82 ? 5.223 -18.368 8.437 1.00 97.62 82 MET A CA 1
ATOM 653 C C . MET A 1 82 ? 4.587 -19.286 9.484 1.00 97.62 82 MET A C 1
ATOM 655 O O . MET A 1 82 ? 3.663 -18.865 10.175 1.00 97.62 82 MET A O 1
ATOM 659 N N . THR A 1 83 ? 5.130 -20.488 9.693 1.00 96.88 83 THR A N 1
ATOM 660 C CA . THR A 1 83 ? 4.679 -21.395 10.763 1.00 96.88 83 THR A CA 1
ATOM 661 C C . THR A 1 83 ? 4.894 -20.778 12.148 1.00 96.88 83 THR A C 1
ATOM 663 O O . THR A 1 83 ? 4.005 -20.820 13.001 1.00 96.88 83 THR A O 1
ATOM 666 N N . GLN A 1 84 ? 6.059 -20.164 12.379 1.00 97.50 84 GLN A N 1
ATOM 667 C CA . GLN A 1 84 ? 6.365 -19.485 13.643 1.00 97.50 84 GLN A CA 1
ATOM 668 C C . GLN A 1 84 ? 5.463 -18.263 13.866 1.00 97.50 84 GLN A C 1
ATOM 670 O O . GLN A 1 84 ? 4.944 -18.077 14.968 1.00 97.50 84 GLN A O 1
ATOM 675 N N . ILE A 1 85 ? 5.241 -17.463 12.817 1.00 97.69 85 ILE A N 1
ATOM 676 C CA . ILE A 1 85 ? 4.350 -16.296 12.856 1.00 97.69 85 ILE A CA 1
ATOM 677 C C . ILE A 1 85 ? 2.918 -16.729 13.165 1.00 97.69 85 ILE A C 1
ATOM 679 O O . ILE A 1 85 ? 2.316 -16.173 14.079 1.00 97.69 85 ILE A O 1
ATOM 683 N N . LYS A 1 86 ? 2.389 -17.741 12.467 1.00 97.12 86 LYS A N 1
ATOM 684 C CA . LYS A 1 86 ? 1.018 -18.220 12.677 1.00 97.12 86 LYS A CA 1
ATOM 685 C C . LYS A 1 86 ? 0.810 -18.731 14.097 1.00 97.12 86 LYS A C 1
ATOM 687 O O . LYS A 1 86 ? -0.165 -18.360 14.740 1.00 97.12 86 LYS A O 1
ATOM 692 N N . LYS A 1 87 ? 1.763 -19.510 14.621 1.00 97.50 87 LYS A N 1
ATOM 693 C CA . LYS A 1 87 ? 1.721 -19.974 16.012 1.00 97.50 87 LYS A CA 1
ATOM 694 C C . LYS A 1 87 ? 1.646 -18.803 16.996 1.00 97.50 87 LYS A C 1
ATOM 696 O O . LYS A 1 87 ? 0.805 -18.810 17.889 1.00 97.50 87 LYS A O 1
ATOM 701 N N . PHE A 1 88 ? 2.508 -17.799 16.833 1.00 97.69 88 PHE A N 1
ATOM 702 C CA . PHE A 1 88 ? 2.477 -16.604 17.678 1.00 97.69 88 PHE A CA 1
ATOM 703 C C . PHE A 1 88 ? 1.144 -15.856 17.550 1.00 97.69 88 PHE A C 1
ATOM 705 O O . PHE A 1 88 ? 0.571 -15.441 18.554 1.00 97.69 88 PHE A O 1
ATOM 712 N N . ALA A 1 89 ? 0.648 -15.696 16.325 1.00 97.94 89 ALA A N 1
ATOM 713 C CA . ALA A 1 89 ? -0.595 -14.999 16.043 1.00 97.94 89 ALA A CA 1
ATOM 714 C C . ALA A 1 89 ? -1.795 -15.679 16.720 1.00 97.94 89 ALA A C 1
ATOM 716 O O . ALA A 1 89 ? -2.572 -15.005 17.396 1.00 97.94 89 ALA A O 1
ATOM 717 N N . ASP A 1 90 ? -1.866 -17.012 16.661 1.00 97.00 90 ASP A N 1
ATOM 718 C CA . ASP A 1 90 ? -2.894 -17.815 17.330 1.00 97.00 90 ASP A CA 1
ATOM 719 C C . ASP A 1 90 ? -2.828 -17.697 18.855 1.00 97.00 90 ASP A C 1
ATOM 721 O O . ASP A 1 90 ? -3.852 -17.518 19.513 1.00 97.00 90 ASP A O 1
ATOM 725 N N . GLU A 1 91 ? -1.624 -17.724 19.433 1.00 98.06 91 GLU A N 1
ATOM 726 C CA . GLU A 1 91 ? -1.424 -17.527 20.875 1.00 98.06 91 GLU A CA 1
ATOM 727 C C . GLU A 1 91 ? -1.835 -16.124 21.350 1.00 98.06 91 GLU A C 1
ATOM 729 O O . GLU A 1 91 ? -2.166 -15.937 22.524 1.00 98.06 91 GLU A O 1
ATOM 734 N N . LYS A 1 92 ? -1.786 -15.121 20.465 1.00 98.12 92 LYS A N 1
ATOM 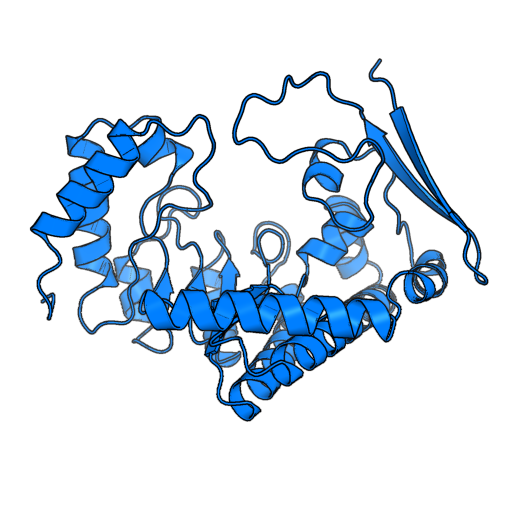735 C CA . LYS A 1 92 ? -2.144 -13.729 20.771 1.00 98.12 92 LYS A CA 1
ATOM 736 C C . LYS A 1 92 ? -3.543 -13.330 20.308 1.00 98.12 92 LYS A C 1
ATOM 738 O O . LYS A 1 92 ? -3.995 -12.257 20.699 1.00 98.12 92 LYS A O 1
ATOM 743 N N . GLY A 1 93 ? -4.221 -14.166 19.522 1.00 97.25 93 GLY A N 1
ATOM 744 C CA . GLY A 1 93 ? -5.514 -13.844 18.922 1.00 97.25 93 GLY A CA 1
ATOM 745 C C . GLY A 1 93 ? -5.442 -12.658 17.955 1.00 97.25 93 GLY A C 1
ATOM 746 O O . GLY A 1 93 ? -6.340 -11.819 17.957 1.00 97.25 93 GLY A O 1
ATOM 747 N N . VAL A 1 94 ? -4.361 -12.551 17.178 1.00 97.12 94 VAL A N 1
ATOM 748 C CA . VAL A 1 94 ? -4.164 -11.484 16.180 1.00 97.12 94 VAL A CA 1
ATOM 749 C C . VAL A 1 94 ? -4.099 -12.066 14.773 1.00 97.12 94 VAL A C 1
ATOM 751 O O . VAL A 1 94 ? -3.722 -13.219 14.599 1.00 97.12 94 VAL A O 1
ATOM 754 N N . MET A 1 95 ? -4.446 -11.259 13.772 1.00 96.81 95 MET A N 1
ATOM 755 C CA . MET A 1 95 ? -4.372 -11.663 12.368 1.00 96.81 95 MET A CA 1
ATOM 756 C C . MET A 1 95 ? -2.952 -11.549 11.809 1.00 96.81 95 MET A C 1
ATOM 758 O O . MET A 1 95 ? -2.199 -10.636 12.161 1.00 96.81 95 MET A O 1
ATOM 762 N N . VAL A 1 96 ? -2.625 -12.426 10.866 1.00 98.06 96 VAL A N 1
ATOM 763 C CA . VAL A 1 96 ? -1.403 -12.385 10.067 1.00 98.06 96 VAL A CA 1
ATOM 764 C C . VAL A 1 96 ? -1.686 -11.736 8.717 1.00 98.06 96 VAL A C 1
ATOM 766 O O . VAL A 1 96 ? -2.517 -12.204 7.939 1.00 98.06 96 VAL A O 1
ATOM 769 N N . GLN A 1 97 ? -0.941 -10.675 8.420 1.00 97.31 97 GLN A N 1
ATOM 770 C CA . GLN A 1 97 ? -1.001 -9.970 7.144 1.00 97.31 97 GLN A CA 1
ATOM 771 C C . GLN A 1 97 ? 0.216 -10.311 6.295 1.00 97.31 97 GLN A C 1
ATOM 773 O O . GLN A 1 97 ? 1.354 -10.154 6.746 1.00 97.31 97 GLN A O 1
ATOM 778 N N . GLY A 1 98 ? -0.011 -10.732 5.056 1.00 97.69 98 GLY A N 1
ATOM 779 C CA . GLY A 1 98 ? 1.051 -10.936 4.084 1.00 97.69 98 GLY A CA 1
ATOM 780 C C . GLY A 1 98 ? 1.086 -9.821 3.045 1.00 97.69 98 GLY A C 1
ATOM 781 O O . GLY A 1 98 ? 0.160 -9.648 2.261 1.00 97.69 98 GLY A O 1
ATOM 782 N N . TRP A 1 99 ? 2.188 -9.076 3.029 1.00 96.81 99 TRP A N 1
ATOM 783 C CA . TRP A 1 99 ? 2.424 -7.959 2.113 1.00 96.81 99 TRP A CA 1
ATOM 784 C C . TRP A 1 99 ? 3.134 -8.465 0.852 1.00 96.81 99 TRP A C 1
ATOM 786 O O . TRP A 1 99 ? 4.357 -8.355 0.717 1.00 96.81 99 TRP A O 1
ATOM 796 N N . SER A 1 100 ? 2.383 -9.125 -0.030 1.00 96.94 100 SER A N 1
ATOM 797 C CA . SER A 1 100 ? 2.940 -9.821 -1.197 1.00 96.94 100 SER A CA 1
ATOM 798 C C . SER A 1 100 ? 2.957 -8.988 -2.476 1.00 96.94 100 SER A C 1
ATOM 800 O O . SER A 1 100 ? 3.800 -9.283 -3.322 1.00 96.94 100 SER A O 1
ATOM 802 N N . ALA A 1 101 ? 2.112 -7.959 -2.599 1.00 97.62 101 ALA A N 1
ATOM 803 C CA . ALA A 1 101 ? 1.942 -7.195 -3.835 1.00 97.62 101 ALA A CA 1
ATOM 804 C C . ALA A 1 101 ? 2.477 -5.756 -3.726 1.00 97.62 101 ALA A C 1
ATOM 806 O O . ALA A 1 101 ? 2.066 -4.994 -2.846 1.00 97.62 101 ALA A O 1
ATOM 807 N N . PHE A 1 102 ? 3.393 -5.382 -4.621 1.00 96.94 102 PHE A N 1
ATOM 808 C CA . PHE A 1 102 ? 3.974 -4.042 -4.702 1.00 96.94 102 PHE A CA 1
ATOM 809 C C . PHE A 1 102 ? 3.098 -3.049 -5.473 1.00 96.94 102 PHE A C 1
ATOM 811 O O . PHE A 1 102 ? 3.105 -1.866 -5.140 1.00 96.94 102 PHE A O 1
ATOM 818 N N . GLY A 1 103 ? 2.369 -3.489 -6.501 1.00 96.50 103 GLY A N 1
ATOM 819 C CA . GLY A 1 103 ? 1.565 -2.604 -7.343 1.00 96.50 103 GLY A CA 1
ATOM 820 C C . GLY A 1 103 ? 2.380 -1.456 -7.959 1.00 96.50 103 GLY A C 1
ATOM 821 O O . GLY A 1 103 ? 3.538 -1.627 -8.358 1.00 96.50 103 GLY A O 1
ATOM 822 N N . MET A 1 104 ? 1.792 -0.254 -8.016 1.00 96.75 104 MET A N 1
ATOM 823 C CA . MET A 1 104 ? 2.466 0.911 -8.609 1.00 96.75 104 MET A CA 1
ATOM 824 C C . MET A 1 104 ? 3.643 1.422 -7.780 1.00 96.75 104 MET A C 1
ATOM 826 O O . MET A 1 104 ? 4.501 2.101 -8.338 1.00 96.75 104 MET A O 1
ATOM 830 N N . ASP A 1 105 ? 3.749 1.066 -6.496 1.00 96.69 105 ASP A N 1
ATOM 831 C CA . ASP A 1 105 ? 4.933 1.405 -5.701 1.00 96.69 105 ASP A CA 1
ATOM 832 C C . ASP A 1 105 ? 6.183 0.771 -6.315 1.00 96.69 105 ASP A C 1
ATOM 834 O O . ASP A 1 105 ? 7.198 1.441 -6.494 1.00 96.69 105 ASP A O 1
ATOM 838 N N . GLY A 1 106 ? 6.086 -0.500 -6.723 1.00 97.19 106 GLY A N 1
ATOM 839 C CA . GLY A 1 106 ? 7.175 -1.208 -7.391 1.00 97.19 106 GLY A CA 1
ATOM 840 C C . GLY A 1 106 ? 7.570 -0.540 -8.707 1.00 97.19 106 GLY A C 1
ATOM 841 O O . GLY A 1 106 ? 8.754 -0.324 -8.958 1.00 97.19 106 GLY A O 1
ATOM 842 N N . ILE A 1 107 ? 6.586 -0.153 -9.525 1.00 97.75 107 ILE A N 1
ATOM 843 C CA . ILE A 1 107 ? 6.810 0.567 -10.791 1.00 97.75 107 ILE A CA 1
ATOM 844 C C . ILE A 1 107 ? 7.543 1.887 -10.542 1.00 97.75 107 ILE A C 1
ATOM 846 O O . ILE A 1 107 ? 8.537 2.195 -11.203 1.00 97.75 107 ILE A O 1
ATOM 850 N N . ILE A 1 108 ? 7.075 2.651 -9.559 1.00 97.38 108 ILE A N 1
ATOM 851 C CA . ILE A 1 108 ? 7.620 3.959 -9.217 1.00 97.38 108 ILE A CA 1
ATOM 852 C C . ILE A 1 108 ? 9.041 3.819 -8.670 1.00 97.38 108 ILE A C 1
ATOM 854 O O . ILE A 1 108 ? 9.925 4.538 -9.128 1.00 97.38 108 ILE A O 1
ATOM 858 N N . TRP A 1 109 ? 9.318 2.858 -7.785 1.00 97.25 109 TRP A N 1
ATOM 859 C CA . TRP A 1 109 ? 10.679 2.587 -7.301 1.00 97.25 109 TRP A CA 1
ATOM 860 C C . TRP A 1 109 ? 11.647 2.163 -8.404 1.00 97.25 109 TRP A C 1
ATOM 862 O O . TRP A 1 109 ? 12.841 2.456 -8.311 1.00 97.25 109 TRP A O 1
ATOM 872 N N . LEU A 1 110 ? 11.150 1.485 -9.439 1.00 97.50 110 LEU A N 1
ATOM 873 C CA . LEU A 1 110 ? 11.954 1.037 -10.573 1.00 97.50 110 LEU A CA 1
ATOM 874 C C . LEU A 1 110 ? 12.241 2.138 -11.592 1.00 97.50 110 LEU A C 1
ATOM 876 O O . LEU A 1 110 ? 13.311 2.093 -12.196 1.00 97.50 110 LEU A O 1
ATOM 880 N N . CYS A 1 111 ? 11.317 3.082 -11.790 1.00 97.00 111 CYS A N 1
ATOM 881 C CA . CYS A 1 111 ? 11.375 4.055 -12.890 1.00 97.00 111 CYS A CA 1
ATOM 882 C C . CYS A 1 111 ? 11.606 5.503 -12.442 1.00 97.00 111 CYS A C 1
ATOM 884 O O . CYS A 1 111 ? 12.066 6.338 -13.226 1.00 97.00 111 CYS A O 1
ATOM 886 N N . GLY A 1 112 ? 11.263 5.813 -11.194 1.00 96.69 112 GLY A N 1
ATOM 887 C CA . GLY A 1 112 ? 11.024 7.171 -10.723 1.00 96.69 112 GLY A CA 1
ATOM 888 C C . GLY A 1 112 ? 9.612 7.658 -11.049 1.00 96.69 112 GLY A C 1
ATOM 889 O O . GLY A 1 112 ? 8.978 7.209 -12.005 1.00 96.69 112 GLY A O 1
ATOM 890 N N . VAL A 1 113 ? 9.134 8.616 -10.250 1.00 95.38 113 VAL A N 1
ATOM 891 C CA . VAL A 1 113 ? 7.752 9.124 -10.310 1.00 95.38 113 VAL A CA 1
ATOM 892 C C . VAL A 1 113 ? 7.420 9.747 -11.664 1.00 95.38 113 VAL A C 1
ATOM 894 O O . VAL A 1 113 ? 6.520 9.282 -12.357 1.00 95.38 113 VAL A O 1
ATOM 897 N N . GLU A 1 114 ? 8.162 10.788 -12.047 1.00 95.69 114 GLU A N 1
ATOM 898 C CA . GLU A 1 114 ? 7.896 11.560 -13.267 1.00 95.69 114 GLU A CA 1
ATOM 899 C C . GLU A 1 114 ? 7.939 10.667 -14.509 1.00 95.69 114 GLU A C 1
ATOM 901 O O . GLU A 1 114 ? 7.019 10.684 -15.322 1.00 95.69 114 GLU A O 1
ATOM 906 N N . ARG A 1 115 ? 8.967 9.819 -14.613 1.00 96.75 115 ARG A N 1
ATOM 907 C CA . ARG A 1 115 ? 9.135 8.913 -15.750 1.00 96.75 115 ARG A CA 1
ATOM 908 C C . ARG A 1 115 ? 7.980 7.928 -15.867 1.00 96.75 115 ARG A C 1
ATOM 910 O O . ARG A 1 115 ? 7.465 7.762 -16.964 1.00 96.75 115 ARG A O 1
ATOM 917 N N . ALA A 1 116 ? 7.575 7.283 -14.771 1.00 97.56 116 ALA A N 1
ATOM 918 C CA . ALA A 1 116 ? 6.495 6.302 -14.812 1.00 97.56 116 ALA A CA 1
ATOM 919 C C . ALA A 1 116 ? 5.173 6.933 -15.276 1.00 97.56 116 ALA A C 1
ATOM 921 O O . ALA A 1 116 ? 4.496 6.376 -16.138 1.00 97.56 116 ALA A O 1
ATOM 922 N N . VAL A 1 117 ? 4.830 8.111 -14.744 1.00 96.94 117 VAL A N 1
ATOM 923 C CA . VAL A 1 117 ? 3.588 8.812 -15.104 1.00 96.94 117 VAL A CA 1
ATOM 924 C C . VAL A 1 117 ? 3.621 9.281 -16.561 1.00 96.94 117 VAL A C 1
ATOM 926 O O . VAL A 1 117 ? 2.656 9.056 -17.289 1.00 96.94 117 VAL A O 1
ATOM 929 N N . MET A 1 118 ? 4.733 9.873 -17.014 1.00 97.62 118 MET A N 1
ATOM 930 C CA . MET A 1 118 ? 4.887 10.303 -18.410 1.00 97.62 118 MET A CA 1
ATOM 931 C C . MET A 1 118 ? 4.835 9.114 -19.373 1.00 97.62 118 MET A C 1
ATOM 933 O O . MET A 1 118 ? 4.107 9.155 -20.361 1.00 97.62 118 MET A O 1
ATOM 937 N N . TRP A 1 119 ? 5.521 8.015 -19.051 1.00 98.12 119 TRP A N 1
ATOM 938 C CA . TRP A 1 119 ? 5.529 6.804 -19.870 1.00 98.12 119 TRP A CA 1
ATOM 939 C C . TRP A 1 119 ? 4.122 6.212 -20.022 1.00 98.12 119 TRP A C 1
ATOM 941 O O . TRP A 1 119 ? 3.692 5.920 -21.137 1.00 98.12 119 TRP A O 1
ATOM 951 N N . ALA A 1 120 ? 3.345 6.149 -18.938 1.00 97.75 120 ALA A N 1
ATOM 952 C CA . ALA A 1 120 ? 1.957 5.691 -18.981 1.00 97.75 120 ALA A CA 1
ATOM 953 C C . ALA A 1 120 ? 1.037 6.540 -19.879 1.00 97.75 120 ALA A C 1
ATOM 955 O O . ALA A 1 120 ? -0.026 6.065 -20.285 1.00 97.75 120 ALA A O 1
ATOM 956 N N . MET A 1 121 ? 1.410 7.790 -20.167 1.00 96.81 121 MET A N 1
ATOM 957 C CA . MET A 1 121 ? 0.660 8.695 -21.040 1.00 96.81 121 MET A CA 1
ATOM 958 C C . MET A 1 121 ? 1.166 8.680 -22.486 1.00 96.81 121 MET A C 1
ATOM 960 O O . MET A 1 121 ? 0.353 8.705 -23.409 1.00 96.81 121 MET A O 1
ATOM 964 N N . GLU A 1 122 ? 2.484 8.663 -22.680 1.00 97.62 122 GLU A N 1
ATOM 965 C CA . GLU A 1 122 ? 3.128 8.833 -23.987 1.00 97.62 122 GLU A CA 1
ATOM 966 C C . GLU A 1 122 ? 3.261 7.521 -24.767 1.00 97.62 122 GLU A C 1
ATOM 968 O O . GLU A 1 122 ? 3.057 7.513 -25.981 1.00 97.62 122 GLU A O 1
ATOM 973 N N . ASP A 1 123 ? 3.552 6.415 -24.080 1.00 97.88 123 ASP A N 1
ATOM 974 C CA . ASP A 1 123 ? 3.655 5.082 -24.676 1.00 97.88 123 ASP A CA 1
ATOM 975 C C . ASP A 1 123 ? 2.985 4.034 -23.772 1.00 97.88 123 ASP A C 1
ATOM 977 O O . ASP A 1 123 ? 3.632 3.260 -23.057 1.00 97.88 123 ASP A O 1
ATOM 981 N N . PRO A 1 124 ? 1.645 4.016 -23.762 1.00 97.44 124 PRO A N 1
ATOM 982 C CA . PRO A 1 124 ? 0.897 3.198 -22.828 1.00 97.44 124 PRO A CA 1
ATOM 983 C C . PRO A 1 124 ? 0.875 1.704 -23.191 1.00 97.44 124 PRO A C 1
ATOM 985 O O . PRO A 1 124 ? 0.331 0.912 -22.419 1.00 97.44 124 PRO A O 1
ATOM 988 N N . GLU A 1 125 ? 1.373 1.317 -24.369 1.00 98.06 125 GLU A N 1
ATOM 989 C CA . GLU A 1 125 ? 1.502 -0.089 -24.766 1.00 98.06 125 GLU A CA 1
ATOM 990 C C . GLU A 1 125 ? 2.735 -0.699 -24.107 1.00 98.06 125 GLU A C 1
ATOM 992 O O . GLU A 1 125 ? 2.601 -1.673 -23.371 1.00 98.06 125 GLU A O 1
ATOM 997 N N . SER A 1 126 ? 3.907 -0.077 -24.249 1.00 98.00 126 SER A N 1
ATOM 998 C CA . SER A 1 126 ? 5.111 -0.581 -23.580 1.00 98.00 126 SER A CA 1
ATOM 999 C C . SER A 1 126 ? 5.071 -0.378 -22.061 1.00 98.00 126 SER A C 1
ATOM 1001 O O . SER A 1 126 ? 5.572 -1.217 -21.313 1.00 98.00 126 SER A O 1
ATOM 1003 N N . PHE A 1 127 ? 4.397 0.669 -21.567 1.00 98.44 127 PHE A N 1
ATOM 1004 C CA . PHE A 1 127 ? 4.135 0.793 -20.132 1.00 98.44 127 PHE A CA 1
ATOM 1005 C C . PHE A 1 127 ? 3.271 -0.365 -19.612 1.00 98.44 127 PHE A C 1
ATOM 1007 O O . PHE A 1 127 ? 3.513 -0.868 -18.515 1.00 98.44 127 PHE A O 1
ATOM 1014 N N . ARG A 1 128 ? 2.297 -0.842 -20.407 1.00 98.38 128 ARG A N 1
ATOM 1015 C CA . ARG A 1 128 ? 1.499 -2.022 -20.046 1.00 98.38 128 ARG A CA 1
ATOM 1016 C C . ARG A 1 128 ? 2.376 -3.260 -19.894 1.00 98.38 128 ARG A C 1
ATOM 1018 O O . ARG A 1 128 ? 2.167 -3.991 -18.938 1.00 98.38 128 ARG A O 1
ATOM 1025 N N . GLU A 1 129 ? 3.377 -3.461 -20.748 1.00 98.38 129 GLU A N 1
ATOM 1026 C CA . GLU A 1 129 ? 4.300 -4.600 -20.619 1.00 98.38 129 GLU A CA 1
ATOM 1027 C C . GLU A 1 129 ? 5.050 -4.594 -19.277 1.00 98.38 129 GLU A C 1
ATOM 1029 O O . GLU A 1 129 ? 5.244 -5.643 -18.658 1.00 98.38 129 GLU A O 1
ATOM 1034 N N . LEU A 1 130 ? 5.446 -3.411 -18.793 1.00 98.50 130 LEU A N 1
ATOM 1035 C CA . LEU A 1 130 ? 6.074 -3.271 -17.479 1.00 98.50 130 LEU A CA 1
ATOM 1036 C C . LEU A 1 130 ? 5.083 -3.577 -16.345 1.00 98.50 130 LEU A C 1
ATOM 1038 O O . LEU A 1 130 ? 5.442 -4.260 -15.383 1.00 98.50 130 LEU A O 1
ATOM 1042 N N . VAL A 1 131 ? 3.848 -3.083 -16.457 1.00 98.31 131 VAL A N 1
ATOM 1043 C CA . VAL A 1 131 ? 2.776 -3.344 -15.486 1.00 98.31 131 VAL A CA 1
ATOM 1044 C C . VAL A 1 131 ? 2.423 -4.833 -15.447 1.00 98.31 131 VAL A C 1
ATOM 1046 O O . VAL A 1 131 ? 2.343 -5.395 -14.360 1.00 98.31 131 VAL A O 1
ATOM 1049 N N . ASP A 1 132 ? 2.298 -5.492 -16.600 1.00 98.44 132 ASP A N 1
ATOM 1050 C CA . ASP A 1 132 ? 2.060 -6.936 -16.716 1.00 98.44 132 ASP A CA 1
ATOM 1051 C C . ASP A 1 132 ? 3.174 -7.740 -16.036 1.00 98.44 132 ASP A C 1
ATOM 1053 O O . ASP A 1 132 ? 2.907 -8.704 -15.317 1.00 98.44 132 ASP A O 1
ATOM 1057 N N . LEU A 1 133 ? 4.434 -7.330 -16.222 1.00 98.38 133 LEU A N 1
ATOM 1058 C CA . LEU A 1 133 ? 5.575 -7.971 -15.574 1.00 98.38 133 LEU A CA 1
ATOM 1059 C C . LEU A 1 133 ? 5.546 -7.796 -14.044 1.00 98.38 133 LEU A C 1
ATOM 1061 O O . LEU A 1 133 ? 5.852 -8.745 -13.320 1.00 98.38 133 LEU A O 1
ATOM 1065 N N . MET A 1 134 ? 5.184 -6.607 -13.549 1.00 98.12 134 MET A N 1
ATOM 1066 C CA . MET A 1 134 ? 5.029 -6.362 -12.110 1.00 98.12 134 MET A CA 1
ATOM 1067 C C . MET A 1 134 ? 3.869 -7.167 -11.527 1.00 98.12 134 MET A C 1
ATOM 1069 O O . MET A 1 134 ? 4.019 -7.800 -10.485 1.00 98.12 134 MET A O 1
ATOM 1073 N N . TYR A 1 135 ? 2.737 -7.193 -12.227 1.00 98.19 135 TYR A N 1
ATOM 1074 C CA . TYR A 1 135 ? 1.576 -7.969 -11.828 1.00 98.19 135 TYR A CA 1
ATOM 1075 C C . TYR A 1 135 ? 1.893 -9.466 -11.758 1.00 98.19 135 TYR A C 1
ATOM 1077 O O . TYR A 1 135 ? 1.588 -10.102 -10.753 1.00 98.19 135 TYR A O 1
ATOM 1085 N N . ASP A 1 136 ? 2.553 -10.038 -12.771 1.00 98.31 136 ASP A N 1
ATOM 1086 C CA . ASP A 1 136 ? 2.950 -11.449 -12.739 1.00 98.31 136 ASP A CA 1
ATOM 1087 C C . ASP A 1 136 ? 3.854 -11.760 -11.536 1.00 98.31 136 ASP A C 1
ATOM 1089 O O . ASP A 1 136 ? 3.713 -12.805 -10.895 1.00 98.31 136 ASP A O 1
ATOM 1093 N N . PHE A 1 137 ? 4.757 -10.840 -11.193 1.00 98.25 137 PHE A N 1
ATOM 1094 C CA . PHE A 1 137 ? 5.604 -10.974 -10.015 1.00 98.25 137 PHE A CA 1
ATOM 1095 C C . PHE A 1 137 ? 4.800 -10.922 -8.707 1.00 98.25 137 PHE A C 1
ATOM 1097 O O . PHE A 1 137 ? 4.978 -11.788 -7.848 1.00 98.25 137 PHE A O 1
ATOM 1104 N N . ASP A 1 138 ? 3.881 -9.968 -8.567 1.00 98.31 138 ASP A N 1
ATOM 1105 C CA . ASP A 1 138 ? 2.992 -9.847 -7.406 1.00 98.31 138 ASP A CA 1
ATOM 1106 C C . ASP A 1 138 ? 2.058 -11.057 -7.263 1.00 98.31 138 ASP A C 1
ATOM 1108 O O . ASP A 1 138 ? 1.868 -11.573 -6.155 1.00 98.31 138 ASP A O 1
ATOM 1112 N N . ARG A 1 139 ? 1.532 -11.571 -8.380 1.00 98.50 139 ARG A N 1
ATOM 1113 C CA . ARG A 1 139 ? 0.718 -12.789 -8.442 1.00 98.50 139 ARG A CA 1
ATOM 1114 C C . ARG A 1 139 ? 1.496 -13.985 -7.904 1.00 98.50 139 ARG A C 1
ATOM 1116 O O . ARG A 1 139 ? 1.042 -14.622 -6.959 1.00 98.50 139 ARG A O 1
ATOM 1123 N N . ARG A 1 140 ? 2.700 -14.251 -8.426 1.00 97.88 140 ARG A N 1
ATOM 1124 C CA . ARG A 1 140 ? 3.545 -15.375 -7.973 1.00 97.88 140 ARG A CA 1
ATOM 1125 C C . ARG A 1 140 ? 3.938 -15.257 -6.500 1.00 97.88 140 ARG A C 1
ATOM 1127 O O . ARG A 1 140 ? 3.929 -16.247 -5.772 1.00 97.88 140 ARG A O 1
ATOM 1134 N N . ARG A 1 141 ? 4.245 -14.047 -6.019 1.00 97.69 141 ARG A N 1
ATOM 1135 C CA . ARG A 1 141 ? 4.510 -13.796 -4.587 1.00 97.69 141 ARG A CA 1
ATOM 1136 C C . ARG A 1 141 ? 3.284 -14.073 -3.722 1.00 97.69 141 ARG A C 1
ATOM 1138 O O . ARG A 1 141 ? 3.421 -14.600 -2.619 1.00 97.69 141 ARG A O 1
ATOM 1145 N N . THR A 1 142 ? 2.103 -13.714 -4.215 1.00 98.44 142 THR A N 1
ATOM 1146 C CA . THR A 1 142 ? 0.832 -13.967 -3.535 1.00 98.44 142 THR A CA 1
ATOM 1147 C C . THR A 1 142 ? 0.521 -15.460 -3.508 1.00 98.44 142 THR A C 1
ATOM 1149 O O . THR A 1 142 ? 0.209 -15.973 -2.443 1.00 98.44 142 THR A O 1
ATOM 1152 N N . GLU A 1 143 ? 0.729 -16.195 -4.601 1.00 97.88 143 GLU A N 1
ATOM 1153 C CA . GLU A 1 143 ? 0.602 -17.662 -4.639 1.00 97.88 143 GLU A CA 1
ATOM 1154 C C . GLU A 1 143 ? 1.494 -18.338 -3.589 1.00 97.88 143 GLU A C 1
ATOM 1156 O O . GLU A 1 143 ? 1.014 -19.136 -2.787 1.00 97.88 143 GLU A O 1
ATOM 1161 N N . VAL A 1 144 ? 2.770 -17.940 -3.506 1.00 97.50 144 VAL A N 1
ATOM 1162 C CA . VAL A 1 144 ? 3.701 -18.456 -2.487 1.00 97.50 144 VAL A CA 1
ATOM 1163 C C . VAL A 1 144 ? 3.206 -18.185 -1.064 1.00 97.50 144 VAL A C 1
ATOM 1165 O O . VAL A 1 144 ? 3.353 -19.043 -0.194 1.00 97.50 144 VAL A O 1
ATOM 1168 N N . LEU A 1 145 ? 2.639 -17.003 -0.807 1.00 97.88 145 LEU A N 1
ATOM 1169 C CA . LEU A 1 145 ? 2.066 -16.649 0.492 1.00 97.88 145 LEU A CA 1
ATOM 1170 C C . LEU A 1 145 ? 0.836 -17.506 0.820 1.00 97.88 145 LEU A C 1
ATOM 1172 O O . LEU A 1 145 ? 0.761 -18.047 1.926 1.00 97.88 145 LEU A O 1
ATOM 1176 N N . LEU A 1 146 ? -0.097 -17.646 -0.125 1.00 97.75 146 LEU A N 1
ATOM 1177 C CA . LEU A 1 146 ? -1.320 -18.436 0.037 1.00 97.75 146 LEU A CA 1
ATOM 1178 C C . LEU A 1 146 ? -0.998 -19.911 0.317 1.00 97.75 146 LEU A C 1
ATOM 1180 O O . LEU A 1 146 ? -1.562 -20.500 1.239 1.00 97.75 146 LEU A O 1
ATOM 1184 N N . ASP A 1 147 ? -0.003 -20.468 -0.377 1.00 96.12 147 ASP A N 1
ATOM 1185 C CA . ASP A 1 147 ? 0.479 -21.842 -0.191 1.00 96.12 147 ASP A CA 1
ATOM 1186 C C . ASP A 1 147 ? 1.016 -22.127 1.220 1.00 96.12 147 ASP A C 1
ATOM 1188 O O . ASP A 1 147 ? 1.133 -23.288 1.622 1.00 96.12 147 ASP A O 1
ATOM 1192 N N . THR A 1 148 ? 1.374 -21.097 1.994 1.00 95.06 148 THR A N 1
ATOM 1193 C CA . THR A 1 148 ? 1.838 -21.299 3.375 1.00 95.06 148 THR A CA 1
ATOM 1194 C C . THR A 1 148 ? 0.709 -21.648 4.342 1.00 95.06 148 THR A C 1
ATOM 1196 O O . THR A 1 148 ? 0.988 -22.216 5.398 1.00 95.06 148 THR A O 1
ATOM 1199 N N . GLY A 1 149 ? -0.541 -21.276 4.032 1.00 91.81 149 GLY A N 1
ATOM 1200 C CA . GLY A 1 149 ? -1.690 -21.417 4.937 1.00 91.81 149 GLY A CA 1
ATOM 1201 C C . GLY A 1 149 ? -1.567 -20.642 6.259 1.00 91.81 149 GLY A C 1
ATOM 1202 O O . GLY A 1 149 ? -2.321 -20.902 7.195 1.00 91.81 149 GLY A O 1
ATOM 1203 N N . GLY A 1 150 ? -0.591 -19.732 6.370 1.00 93.56 150 GLY A N 1
ATOM 1204 C CA . GLY A 1 150 ? -0.266 -19.012 7.604 1.00 93.56 150 GLY A CA 1
ATOM 1205 C C . GLY A 1 150 ? -0.724 -17.554 7.642 1.00 93.56 150 GLY A C 1
ATOM 1206 O O . GLY A 1 150 ? -0.444 -16.880 8.629 1.00 93.56 150 GLY A O 1
ATOM 1207 N N . ALA A 1 151 ? -1.368 -17.057 6.584 1.00 97.50 151 ALA A N 1
ATOM 1208 C CA . ALA A 1 151 ? -1.885 -15.693 6.493 1.00 97.50 151 ALA A CA 1
ATOM 1209 C C . ALA A 1 151 ? -3.416 -15.671 6.604 1.00 97.50 151 ALA A C 1
ATOM 1211 O O . ALA A 1 151 ? -4.077 -16.611 6.173 1.00 97.50 151 ALA A O 1
ATOM 1212 N N . ASP A 1 152 ? -3.961 -14.580 7.140 1.00 98.19 152 ASP A N 1
ATOM 1213 C CA . ASP A 1 152 ? -5.408 -14.324 7.209 1.00 98.19 152 ASP A CA 1
ATOM 1214 C C . ASP A 1 152 ? -5.842 -13.255 6.190 1.00 98.19 152 ASP A C 1
ATOM 1216 O O . ASP A 1 152 ? -7.009 -13.175 5.802 1.00 98.19 152 ASP A O 1
ATOM 1220 N N . MET A 1 153 ? -4.896 -12.416 5.755 1.00 98.44 153 MET A N 1
ATOM 1221 C CA . MET A 1 153 ? -5.134 -11.325 4.818 1.00 98.44 153 MET A CA 1
ATOM 1222 C C . MET A 1 153 ? -3.915 -11.069 3.931 1.00 98.44 153 MET A C 1
ATOM 1224 O O . MET A 1 153 ? -2.774 -11.094 4.404 1.00 98.44 153 MET A O 1
ATOM 1228 N N . VAL A 1 154 ? -4.162 -10.766 2.660 1.00 98.75 154 VAL A N 1
ATOM 1229 C CA . VAL A 1 154 ? -3.161 -10.245 1.723 1.00 98.75 154 VAL A CA 1
ATOM 1230 C C . VAL A 1 154 ? -3.273 -8.729 1.655 1.00 98.75 154 VAL A C 1
ATOM 1232 O O . VAL A 1 154 ? -4.376 -8.190 1.645 1.00 98.75 154 VAL A O 1
ATOM 1235 N N . VAL A 1 155 ? -2.135 -8.040 1.613 1.00 98.56 155 VAL A N 1
ATOM 1236 C CA . VAL A 1 155 ? -2.084 -6.581 1.492 1.00 98.56 155 VAL A CA 1
ATOM 1237 C C . VAL A 1 155 ? -1.311 -6.191 0.242 1.00 98.56 155 VAL A C 1
ATOM 1239 O O . VAL A 1 155 ? -0.160 -6.601 0.060 1.00 98.56 155 VAL A O 1
ATOM 1242 N N . GLN A 1 156 ? -1.935 -5.362 -0.590 1.00 98.25 156 GLN A N 1
ATOM 1243 C CA . GLN A 1 156 ? -1.269 -4.687 -1.694 1.00 98.25 156 GLN A CA 1
ATOM 1244 C C . GLN A 1 156 ? -0.852 -3.275 -1.286 1.00 98.25 156 GLN A C 1
ATOM 1246 O O . GLN A 1 156 ? -1.657 -2.480 -0.791 1.00 98.25 156 GLN A O 1
ATOM 1251 N N . ARG A 1 157 ? 0.422 -2.960 -1.533 1.00 95.94 157 ARG A N 1
ATOM 1252 C CA . ARG A 1 157 ? 0.948 -1.603 -1.389 1.00 95.94 157 ARG A CA 1
ATOM 1253 C C . ARG A 1 157 ? 0.335 -0.686 -2.452 1.00 95.94 157 ARG A C 1
ATOM 1255 O O . ARG A 1 157 ? 0.104 -1.107 -3.586 1.00 95.94 157 ARG A O 1
ATOM 1262 N N . GLY A 1 158 ? 0.109 0.573 -2.092 1.00 94.56 158 GLY A N 1
ATOM 1263 C CA . GLY A 1 158 ? -0.477 1.554 -3.005 1.00 94.56 158 GLY A CA 1
ATOM 1264 C C . GLY A 1 158 ? -0.241 3.008 -2.607 1.00 94.56 158 GLY A C 1
ATOM 1265 O O . GLY A 1 158 ? -1.015 3.887 -2.985 1.00 94.56 158 GLY A O 1
ATOM 1266 N N . TRP A 1 159 ? 0.858 3.289 -1.901 1.00 93.12 159 TRP A N 1
ATOM 1267 C CA . TRP A 1 159 ? 1.259 4.654 -1.537 1.00 93.12 159 TRP A CA 1
ATOM 1268 C C . TRP A 1 159 ? 1.489 5.548 -2.750 1.00 93.12 159 TRP A C 1
ATOM 1270 O O . TRP A 1 159 ? 1.215 6.745 -2.708 1.00 93.12 159 TRP A O 1
ATOM 1280 N N . TYR A 1 160 ? 1.949 4.957 -3.848 1.00 94.12 160 TYR A N 1
ATOM 1281 C CA . TYR A 1 160 ? 2.112 5.632 -5.122 1.00 94.12 160 TYR A CA 1
ATOM 1282 C C . TYR A 1 160 ? 1.013 5.284 -6.117 1.00 94.12 160 TYR A C 1
ATOM 1284 O O . TYR A 1 160 ? 1.201 5.512 -7.302 1.00 94.12 160 TYR A O 1
ATOM 1292 N N . SER A 1 161 ? -0.119 4.724 -5.683 1.00 91.50 161 SER A N 1
ATOM 1293 C CA . SER A 1 161 ? -1.233 4.348 -6.570 1.00 91.50 161 SER A CA 1
ATOM 1294 C C . SER A 1 161 ? -2.410 5.333 -6.532 1.00 91.50 161 SER A C 1
ATOM 1296 O O . SER A 1 161 ? -3.426 5.106 -7.186 1.00 91.50 161 SER A O 1
ATOM 1298 N N . SER A 1 162 ? -2.282 6.430 -5.781 1.00 91.25 162 SER A N 1
ATOM 1299 C CA . SER A 1 162 ? -3.323 7.445 -5.602 1.00 91.25 162 SER A CA 1
ATOM 1300 C C . SER A 1 162 ? -3.457 8.416 -6.782 1.00 91.25 162 SER A C 1
ATOM 1302 O O . SER A 1 162 ? -2.674 8.410 -7.741 1.00 91.25 162 SER A O 1
ATOM 1304 N N . THR A 1 163 ? -4.434 9.323 -6.674 1.00 93.81 163 THR A N 1
ATOM 1305 C CA . THR A 1 163 ? -4.646 10.414 -7.637 1.00 93.81 163 THR A CA 1
ATOM 1306 C C . THR A 1 163 ? -3.539 11.458 -7.675 1.00 93.81 163 THR A C 1
ATOM 1308 O O . THR A 1 163 ? -3.549 12.298 -8.572 1.00 93.81 163 THR A O 1
ATOM 1311 N N . ASP A 1 164 ? -2.590 11.415 -6.737 1.00 93.69 164 ASP A N 1
ATOM 1312 C CA . ASP A 1 164 ? -1.408 12.281 -6.781 1.00 93.69 164 ASP A CA 1
ATOM 1313 C C . ASP A 1 164 ? -0.524 11.954 -7.995 1.00 93.69 164 ASP A C 1
ATOM 1315 O O . ASP A 1 164 ? 0.183 12.825 -8.502 1.00 93.69 164 ASP A O 1
ATOM 1319 N N . PHE A 1 165 ? -0.595 10.708 -8.479 1.00 95.31 165 PHE A N 1
ATOM 1320 C CA . PHE A 1 165 ? 0.222 10.204 -9.584 1.00 95.31 165 PHE A CA 1
ATOM 1321 C C . PHE A 1 165 ? -0.618 9.705 -10.765 1.00 95.31 165 PHE A C 1
ATOM 1323 O O . PHE A 1 165 ? -0.221 9.883 -11.916 1.00 95.31 165 PHE A O 1
ATOM 1330 N N . TRP A 1 166 ? -1.794 9.116 -10.511 1.00 95.62 166 TRP A N 1
ATOM 1331 C CA . TRP A 1 166 ? -2.602 8.465 -11.546 1.00 95.62 166 TRP A CA 1
ATOM 1332 C C . TRP A 1 166 ? -4.008 9.048 -11.620 1.00 95.62 166 TRP A C 1
ATOM 1334 O O . TRP A 1 166 ? -4.785 8.985 -10.672 1.00 95.62 166 TRP A O 1
ATOM 1344 N N . SER A 1 167 ? -4.397 9.557 -12.791 1.00 95.69 167 SER A N 1
ATOM 1345 C CA . SER A 1 167 ? -5.802 9.915 -13.016 1.00 95.69 167 SER A CA 1
ATOM 1346 C C . SER A 1 167 ? -6.719 8.681 -12.890 1.00 95.69 167 SER A C 1
ATOM 1348 O O . SER A 1 167 ? -6.268 7.568 -13.174 1.00 95.69 167 SER A O 1
ATOM 1350 N N . PRO A 1 168 ? -8.022 8.842 -12.580 1.00 96.44 168 PRO A N 1
ATOM 1351 C CA . PRO A 1 168 ? -8.983 7.730 -12.584 1.00 96.44 168 PRO A CA 1
ATOM 1352 C C . PRO A 1 168 ? -8.973 6.899 -13.872 1.00 96.44 168 PRO A C 1
ATOM 1354 O O . PRO A 1 168 ? -9.117 5.681 -13.837 1.00 96.44 168 PRO A O 1
ATOM 1357 N N . ALA A 1 169 ? -8.735 7.534 -15.023 1.00 96.62 169 ALA A N 1
ATOM 1358 C CA . ALA A 1 169 ? -8.608 6.825 -16.293 1.00 96.62 169 ALA A CA 1
ATOM 1359 C C . ALA A 1 169 ? -7.357 5.928 -16.350 1.00 96.62 169 ALA A C 1
ATOM 1361 O O . ALA A 1 169 ? -7.430 4.819 -16.874 1.00 96.62 169 ALA A O 1
ATOM 1362 N N . LEU A 1 170 ? -6.224 6.383 -15.803 1.00 96.69 170 LEU A N 1
ATOM 1363 C CA . LEU A 1 170 ? -4.997 5.583 -15.729 1.00 96.69 170 LEU A CA 1
ATOM 1364 C C . LEU A 1 170 ? -5.127 4.453 -14.701 1.00 96.69 170 LEU A C 1
ATOM 1366 O O . LEU A 1 170 ? -4.730 3.330 -15.002 1.00 96.69 170 LEU A O 1
ATOM 1370 N N . PHE A 1 171 ? -5.749 4.708 -13.546 1.00 97.12 171 PHE A N 1
ATOM 1371 C CA . PHE A 1 171 ? -6.017 3.676 -12.541 1.00 97.12 171 PHE A CA 1
ATOM 1372 C C . PHE A 1 171 ? -6.881 2.546 -13.111 1.00 97.12 171 PHE A C 1
ATOM 1374 O O . PHE A 1 171 ? -6.491 1.382 -13.053 1.00 97.12 171 PHE A O 1
ATOM 1381 N N . ARG A 1 172 ? -7.999 2.875 -13.772 1.00 97.44 172 ARG A N 1
ATOM 1382 C CA . ARG A 1 172 ? -8.847 1.878 -14.451 1.00 97.44 172 ARG A CA 1
ATOM 1383 C C . ARG A 1 172 ? -8.107 1.104 -15.539 1.00 97.44 172 ARG A C 1
ATOM 1385 O O . ARG A 1 172 ? -8.416 -0.051 -15.800 1.00 97.44 172 ARG A O 1
ATOM 1392 N N . ARG A 1 173 ? -7.141 1.740 -16.204 1.00 97.25 173 ARG A N 1
ATOM 1393 C CA . ARG A 1 173 ? -6.395 1.135 -17.313 1.00 97.25 173 ARG A CA 1
ATOM 1394 C C . ARG A 1 173 ? -5.289 0.183 -16.853 1.00 97.25 173 ARG A C 1
ATOM 1396 O O . ARG A 1 173 ? -5.029 -0.797 -17.562 1.00 97.25 173 ARG A O 1
ATOM 1403 N N . PHE A 1 174 ? -4.612 0.514 -15.753 1.00 97.38 174 PHE A N 1
ATOM 1404 C CA . PHE A 1 174 ? -3.347 -0.110 -15.350 1.00 97.38 174 PHE A CA 1
ATOM 1405 C C . PHE A 1 174 ? -3.342 -0.709 -13.943 1.00 97.38 174 PHE A C 1
ATOM 1407 O O . PHE A 1 174 ? -2.417 -1.444 -13.632 1.00 97.38 174 PHE A O 1
ATOM 1414 N N . VAL A 1 175 ? -4.329 -0.419 -13.095 1.00 96.56 175 VAL A N 1
ATOM 1415 C CA . VAL A 1 175 ? -4.362 -0.904 -11.705 1.00 96.56 175 VAL A CA 1
ATOM 1416 C C . VAL A 1 175 ? -5.582 -1.780 -11.463 1.00 96.56 175 VAL A C 1
ATOM 1418 O O . VAL A 1 175 ? -5.426 -2.922 -11.042 1.00 96.56 175 VAL A O 1
ATOM 1421 N N . LEU A 1 176 ? -6.780 -1.273 -11.773 1.00 97.44 176 LEU A N 1
ATOM 1422 C CA . LEU A 1 176 ? -8.047 -1.930 -11.434 1.00 97.44 176 LEU A CA 1
ATOM 1423 C C . LEU A 1 176 ? -8.148 -3.391 -11.920 1.00 97.44 176 LEU A C 1
ATOM 1425 O O . LEU A 1 176 ? -8.442 -4.239 -11.082 1.00 97.44 176 LEU A O 1
ATOM 1429 N N . PRO A 1 177 ? -7.827 -3.739 -13.185 1.00 97.75 177 PRO A N 1
ATOM 1430 C CA . PRO A 1 177 ? -7.989 -5.117 -13.657 1.00 97.75 177 PRO A CA 1
ATOM 1431 C C . PRO A 1 177 ? -7.107 -6.117 -12.897 1.00 97.75 177 PRO A C 1
ATOM 1433 O O . PRO A 1 177 ? -7.527 -7.225 -12.584 1.00 97.75 177 PRO A O 1
ATOM 1436 N N . TYR A 1 178 ? -5.881 -5.719 -12.554 1.00 97.81 178 TYR A N 1
ATOM 1437 C CA . TYR A 1 178 ? -4.955 -6.578 -11.812 1.00 97.81 178 TYR A CA 1
ATOM 1438 C C . TYR A 1 178 ? -5.323 -6.662 -10.332 1.00 97.81 178 TYR A C 1
ATOM 1440 O O . TYR A 1 178 ? -5.176 -7.719 -9.720 1.00 97.81 178 TYR A O 1
ATOM 1448 N N . LEU A 1 179 ? -5.829 -5.564 -9.764 1.00 98.38 179 LEU A N 1
ATOM 1449 C CA . LEU A 1 179 ? -6.365 -5.556 -8.409 1.00 98.38 179 LEU A CA 1
ATOM 1450 C C . LEU A 1 179 ? -7.545 -6.534 -8.293 1.00 98.38 179 LEU A C 1
ATOM 1452 O O . LEU A 1 179 ? -7.553 -7.351 -7.379 1.00 98.38 179 LEU A O 1
ATOM 1456 N N . GLU A 1 180 ? -8.483 -6.518 -9.244 1.00 98.62 180 GLU A N 1
ATOM 1457 C CA . GLU A 1 180 ? -9.606 -7.467 -9.313 1.00 98.62 180 GLU A CA 1
ATOM 1458 C C . GLU A 1 180 ? -9.135 -8.924 -9.385 1.00 98.62 180 GLU A C 1
ATOM 1460 O O . GLU A 1 180 ? -9.669 -9.793 -8.690 1.00 98.62 180 GLU A O 1
ATOM 1465 N N . GLU A 1 181 ? -8.124 -9.213 -10.207 1.00 98.56 181 GLU A N 1
ATOM 1466 C CA . GLU A 1 181 ? -7.580 -10.566 -10.319 1.00 98.56 181 GLU A CA 1
ATOM 1467 C C . GLU A 1 181 ? -6.904 -11.036 -9.021 1.00 98.56 181 GLU A C 1
ATOM 1469 O O . GLU A 1 181 ? -7.138 -12.174 -8.597 1.00 98.56 181 GLU A O 1
ATOM 1474 N N . LEU A 1 182 ? -6.124 -10.173 -8.356 1.00 98.69 182 LEU A N 1
ATOM 1475 C CA . LEU A 1 182 ? -5.505 -10.491 -7.063 1.00 98.69 182 LEU A CA 1
ATOM 1476 C C . LEU A 1 182 ? -6.552 -10.692 -5.968 1.00 98.69 182 LEU A C 1
ATOM 1478 O O . LEU A 1 182 ? -6.488 -11.688 -5.247 1.00 98.69 182 LEU A O 1
ATOM 1482 N N . VAL A 1 183 ? -7.532 -9.791 -5.861 1.00 98.81 183 VAL A N 1
ATOM 1483 C CA . VAL A 1 183 ? -8.631 -9.907 -4.892 1.00 98.81 183 VAL A CA 1
ATOM 1484 C C . VAL A 1 183 ? -9.357 -11.233 -5.095 1.00 98.81 183 VAL A C 1
ATOM 1486 O O . VAL A 1 183 ? -9.487 -12.023 -4.160 1.00 98.81 183 VAL A O 1
ATOM 1489 N N . LYS A 1 184 ? -9.745 -11.539 -6.337 1.00 98.81 184 LYS A N 1
ATOM 1490 C CA . LYS A 1 184 ? -10.422 -12.792 -6.678 1.00 98.81 184 LYS A CA 1
ATOM 1491 C C . LYS A 1 184 ? -9.590 -14.019 -6.304 1.00 98.81 184 LYS A C 1
ATOM 1493 O O . LYS A 1 184 ? -10.145 -14.973 -5.760 1.00 98.81 184 LYS A O 1
ATOM 1498 N N . MET A 1 185 ? -8.289 -14.018 -6.596 1.00 98.62 185 MET A N 1
ATOM 1499 C CA . MET A 1 185 ? -7.381 -15.111 -6.233 1.00 98.62 185 MET A CA 1
ATOM 1500 C C . MET A 1 185 ? -7.336 -15.322 -4.714 1.00 98.62 185 MET A C 1
ATOM 1502 O O . MET A 1 185 ? -7.440 -16.452 -4.237 1.00 98.62 185 MET A O 1
ATOM 1506 N N . VAL A 1 186 ? -7.218 -14.238 -3.949 1.00 98.75 186 VAL A N 1
ATOM 1507 C CA . VAL A 1 186 ? -7.125 -14.282 -2.484 1.00 98.75 186 VAL A CA 1
ATOM 1508 C C . VAL A 1 186 ? -8.443 -14.730 -1.851 1.00 98.75 186 VAL A C 1
ATOM 1510 O O . VAL A 1 186 ? -8.443 -15.599 -0.977 1.00 98.75 186 VAL A O 1
ATOM 1513 N N . HIS A 1 187 ? -9.577 -14.241 -2.356 1.00 98.81 187 HIS A N 1
ATOM 1514 C CA . HIS A 1 187 ? -10.906 -14.689 -1.931 1.00 98.81 187 HIS A CA 1
ATOM 1515 C C . HIS A 1 187 ? -11.154 -16.167 -2.244 1.00 98.81 187 HIS A C 1
ATOM 1517 O O . HIS A 1 187 ? -11.747 -16.874 -1.431 1.00 98.81 187 HIS A O 1
ATOM 1523 N N . GLN A 1 188 ? -10.675 -16.674 -3.386 1.00 98.44 188 GLN A N 1
ATOM 1524 C CA . GLN A 1 188 ? -10.755 -18.104 -3.720 1.00 98.44 188 GLN A CA 1
ATOM 1525 C C . GLN A 1 188 ? -9.959 -18.986 -2.750 1.00 98.44 188 GLN A C 1
ATOM 1527 O O . GLN A 1 188 ? -10.341 -20.135 -2.526 1.00 98.44 188 GLN A O 1
ATOM 1532 N N . ALA A 1 189 ? -8.897 -18.449 -2.146 1.00 98.12 189 ALA A N 1
ATOM 1533 C CA . ALA A 1 189 ? -8.152 -19.101 -1.072 1.00 98.12 189 ALA A CA 1
ATOM 1534 C C . ALA A 1 189 ? -8.801 -18.932 0.319 1.00 98.12 189 ALA A C 1
ATOM 1536 O O . ALA A 1 189 ? -8.316 -19.508 1.291 1.00 98.12 189 ALA A O 1
ATOM 1537 N N . GLY A 1 190 ? -9.904 -18.182 0.425 1.00 98.06 190 GLY A N 1
ATOM 1538 C CA . GLY A 1 190 ? -10.638 -17.957 1.672 1.00 98.06 190 GLY A CA 1
ATOM 1539 C C . GLY A 1 190 ? -10.031 -16.892 2.590 1.00 98.06 190 GLY A C 1
ATOM 1540 O O . GLY A 1 190 ? -10.364 -16.871 3.774 1.00 98.06 190 GLY A O 1
ATOM 1541 N N . LEU A 1 191 ? -9.144 -16.039 2.071 1.00 98.56 191 LEU A N 1
ATOM 1542 C CA . LEU A 1 191 ? -8.515 -14.941 2.812 1.00 98.56 191 LEU A CA 1
ATOM 1543 C C . LEU A 1 191 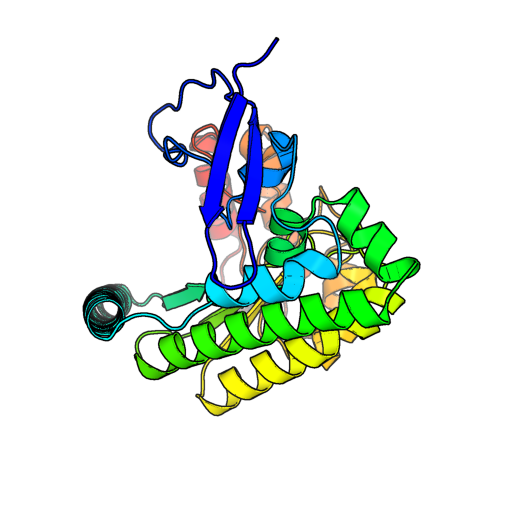? -9.151 -13.595 2.450 1.00 98.56 191 LEU A C 1
ATOM 1545 O O . LEU A 1 191 ? -9.842 -13.476 1.440 1.00 98.56 191 LEU A O 1
ATOM 1549 N N . LEU A 1 192 ? -8.873 -12.578 3.268 1.00 98.69 192 LEU A N 1
ATOM 1550 C CA . LEU A 1 192 ? -9.254 -11.187 3.005 1.00 98.69 192 LEU A CA 1
ATOM 1551 C C . LEU A 1 192 ? -8.182 -10.461 2.180 1.00 98.69 192 LEU A C 1
ATOM 1553 O O . LEU A 1 192 ? -7.004 -10.827 2.210 1.00 98.69 192 LEU A O 1
ATOM 1557 N N . PHE A 1 193 ? -8.571 -9.386 1.503 1.00 98.88 193 PHE A N 1
ATOM 1558 C CA . PHE A 1 193 ? -7.679 -8.521 0.740 1.00 98.88 193 PHE A CA 1
ATOM 1559 C C . PHE A 1 193 ? -7.760 -7.069 1.215 1.00 98.88 193 PHE A C 1
ATOM 1561 O O . PHE A 1 193 ? -8.837 -6.471 1.253 1.00 98.88 193 PHE A O 1
ATOM 1568 N N . ALA A 1 194 ? -6.610 -6.472 1.521 1.00 98.69 194 ALA A N 1
ATOM 1569 C CA . ALA A 1 194 ? -6.501 -5.056 1.834 1.00 98.69 194 ALA A CA 1
ATOM 1570 C C . ALA A 1 194 ? -5.702 -4.291 0.781 1.00 98.69 194 ALA A C 1
ATOM 1572 O O . ALA A 1 194 ? -4.701 -4.776 0.249 1.00 98.69 194 ALA A O 1
ATOM 1573 N N . TYR A 1 195 ? -6.116 -3.052 0.541 1.00 98.44 195 TYR A N 1
ATOM 1574 C CA . TYR A 1 195 ? -5.445 -2.131 -0.363 1.00 98.44 195 TYR A CA 1
ATOM 1575 C C . TYR A 1 195 ? -5.028 -0.869 0.381 1.00 98.44 195 TYR A C 1
ATOM 1577 O O . TYR A 1 195 ? -5.793 -0.335 1.183 1.00 98.44 195 TYR A O 1
ATOM 1585 N N . VAL A 1 196 ? -3.816 -0.389 0.124 1.00 97.50 196 VAL A N 1
ATOM 1586 C CA . VAL A 1 196 ? -3.302 0.853 0.708 1.00 97.50 196 VAL A CA 1
ATOM 1587 C C . VAL A 1 196 ? -3.553 2.022 -0.238 1.00 97.50 196 VAL A C 1
ATOM 1589 O O . VAL A 1 196 ? -3.097 1.994 -1.376 1.00 97.50 196 VAL A O 1
ATOM 1592 N N . MET A 1 197 ? -4.228 3.069 0.241 1.00 95.56 197 MET A N 1
ATOM 1593 C CA . MET A 1 197 ? -4.309 4.360 -0.446 1.00 95.56 197 MET A CA 1
ATOM 1594 C C . MET A 1 197 ? -4.665 5.460 0.555 1.00 95.56 197 MET A C 1
ATOM 1596 O O . MET A 1 197 ? -5.701 5.396 1.212 1.00 95.56 197 MET A O 1
ATOM 1600 N N . THR A 1 198 ? -3.824 6.491 0.613 1.00 94.12 198 THR A N 1
ATOM 1601 C CA . THR A 1 198 ? -3.951 7.571 1.604 1.00 94.12 198 THR A CA 1
ATOM 1602 C C . THR A 1 198 ? -4.627 8.815 1.033 1.00 94.12 198 THR A C 1
ATOM 1604 O O . THR A 1 198 ? -5.277 9.541 1.776 1.00 94.12 198 THR A O 1
ATOM 1607 N N . THR A 1 199 ? -4.505 9.060 -0.277 1.00 94.69 199 THR A N 1
ATOM 1608 C CA . THR A 1 199 ? -5.062 10.234 -0.971 1.00 94.69 199 THR A CA 1
ATOM 1609 C C . THR A 1 199 ? -5.904 9.844 -2.184 1.00 94.69 199 THR A C 1
ATOM 1611 O O . THR A 1 199 ? -5.749 8.760 -2.744 1.00 94.69 199 THR A O 1
ATOM 1614 N N . GLY A 1 200 ? -6.809 10.721 -2.617 1.00 94.75 200 GLY A N 1
ATOM 1615 C CA . GLY A 1 200 ? -7.658 10.482 -3.784 1.00 94.75 200 GLY A CA 1
ATOM 1616 C C . GLY A 1 200 ? -8.783 9.482 -3.550 1.00 94.75 200 GLY A C 1
ATOM 1617 O O . GLY A 1 200 ? -9.418 9.042 -4.513 1.00 94.75 200 GLY A O 1
ATOM 1618 N N . ILE A 1 201 ? -9.055 9.134 -2.288 1.00 95.25 201 ILE A N 1
ATOM 1619 C CA . ILE A 1 201 ? -9.951 8.034 -1.918 1.00 95.25 201 ILE A CA 1
ATOM 1620 C C . ILE A 1 201 ? -11.339 8.265 -2.508 1.00 95.25 201 ILE A C 1
ATOM 1622 O O . ILE A 1 201 ? -11.901 7.381 -3.143 1.00 95.25 201 ILE A O 1
ATOM 1626 N N . MET A 1 202 ? -11.876 9.481 -2.380 1.00 96.62 202 MET A N 1
ATOM 1627 C CA . MET A 1 202 ? -13.216 9.810 -2.881 1.00 96.62 202 MET A CA 1
ATOM 1628 C C . MET A 1 202 ? -13.338 9.713 -4.406 1.00 96.62 202 MET A C 1
ATOM 1630 O O . MET A 1 202 ? -14.431 9.462 -4.911 1.00 96.62 202 MET A O 1
ATOM 1634 N N . ALA A 1 203 ? -12.240 9.915 -5.139 1.00 96.31 203 ALA A N 1
ATOM 1635 C CA . ALA A 1 203 ? -12.222 9.834 -6.597 1.00 96.31 203 ALA A CA 1
ATOM 1636 C C . ALA A 1 203 ? -12.144 8.387 -7.106 1.00 96.31 203 ALA A C 1
ATOM 1638 O O . ALA A 1 203 ? -12.671 8.106 -8.180 1.00 96.31 203 ALA A O 1
ATOM 1639 N N . MET A 1 204 ? -11.513 7.498 -6.332 1.00 95.75 204 MET A N 1
ATOM 1640 C CA . MET A 1 204 ? -11.319 6.079 -6.662 1.00 95.75 204 MET A CA 1
ATOM 1641 C C . MET A 1 204 ? -12.262 5.146 -5.889 1.00 95.75 204 MET A C 1
ATOM 1643 O O . MET A 1 204 ? -12.205 3.935 -6.065 1.00 95.75 204 MET A O 1
ATOM 1647 N N . LEU A 1 205 ? -13.132 5.678 -5.024 1.00 96.50 205 LEU A N 1
ATOM 1648 C CA . LEU A 1 205 ? -13.954 4.885 -4.105 1.00 96.50 205 LEU A CA 1
ATOM 1649 C C . LEU A 1 205 ? -14.796 3.828 -4.824 1.00 96.50 205 LEU A C 1
ATOM 1651 O O . LEU A 1 205 ? -14.864 2.690 -4.369 1.00 96.50 205 LEU A O 1
ATOM 1655 N N . GLU A 1 206 ? -15.435 4.201 -5.934 1.00 96.88 206 GLU A N 1
ATOM 1656 C CA . GLU A 1 206 ? -16.248 3.265 -6.716 1.00 96.88 206 GLU A CA 1
ATOM 1657 C C . GLU A 1 206 ? -15.390 2.192 -7.387 1.00 96.88 206 GLU A C 1
ATOM 1659 O O . GLU A 1 206 ? -15.766 1.027 -7.346 1.00 96.88 206 GLU A O 1
ATOM 1664 N N . ASP A 1 207 ? -14.215 2.559 -7.903 1.00 97.50 207 ASP A N 1
ATOM 1665 C CA . ASP A 1 207 ? -13.271 1.617 -8.509 1.00 97.50 207 ASP A CA 1
ATOM 1666 C C . ASP A 1 207 ? -12.751 0.607 -7.464 1.00 97.50 207 ASP A C 1
ATOM 1668 O O . ASP A 1 207 ? -12.694 -0.591 -7.719 1.00 97.50 207 ASP A O 1
ATOM 1672 N N . LEU A 1 208 ? -12.447 1.058 -6.242 1.00 97.62 208 LEU A N 1
ATOM 1673 C CA . LEU A 1 208 ? -12.051 0.178 -5.133 1.00 97.62 208 LEU A CA 1
ATOM 1674 C C . LEU A 1 208 ? -13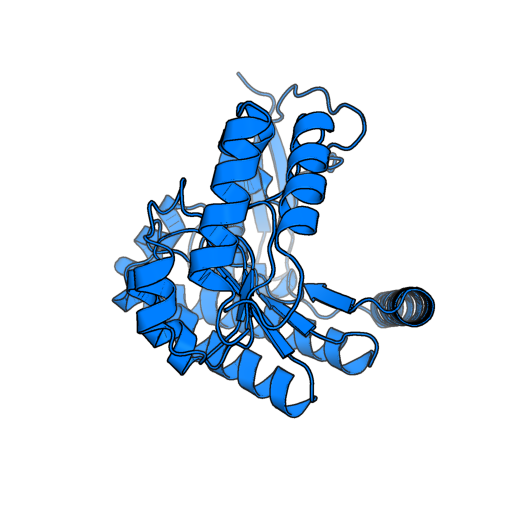.200 -0.730 -4.667 1.00 97.62 208 LEU A C 1
ATOM 1676 O O . LEU A 1 208 ? -12.967 -1.867 -4.259 1.00 97.62 208 LEU A O 1
ATOM 1680 N N . CYS A 1 209 ? -14.443 -0.244 -4.723 1.00 97.38 209 CYS A N 1
ATOM 1681 C CA . CYS A 1 209 ? -15.615 -1.065 -4.431 1.00 97.38 209 CYS A CA 1
ATOM 1682 C C . CYS A 1 209 ? -15.860 -2.119 -5.516 1.00 97.38 209 CYS A C 1
ATOM 1684 O O . CYS A 1 209 ? -16.240 -3.239 -5.185 1.00 97.38 209 CYS A O 1
ATOM 1686 N N . GLU A 1 210 ? -15.663 -1.764 -6.787 1.00 96.56 210 GLU A N 1
ATOM 1687 C CA . GLU A 1 210 ? -15.748 -2.682 -7.928 1.00 96.56 210 GLU A CA 1
ATOM 1688 C C . GLU A 1 210 ? -14.678 -3.773 -7.833 1.00 96.56 210 GLU A C 1
ATOM 1690 O O . GLU A 1 210 ? -14.993 -4.951 -7.993 1.00 96.56 210 GLU A O 1
ATOM 1695 N N . ALA A 1 211 ? -13.463 -3.395 -7.422 1.00 98.00 211 ALA A N 1
ATOM 1696 C CA . ALA A 1 211 ? -12.364 -4.322 -7.186 1.00 98.00 211 ALA A CA 1
ATOM 1697 C C . ALA A 1 211 ? -12.660 -5.396 -6.126 1.00 98.00 211 ALA A C 1
ATOM 1699 O O . ALA A 1 211 ? -12.035 -6.453 -6.136 1.00 98.00 211 ALA A O 1
ATOM 1700 N N . GLY A 1 212 ? -13.591 -5.127 -5.204 1.00 98.12 212 GLY A N 1
ATOM 1701 C CA . GLY A 1 212 ? -14.014 -6.076 -4.177 1.00 98.12 212 GLY A CA 1
ATOM 1702 C C . GLY A 1 212 ? -13.050 -6.219 -2.998 1.00 98.12 212 GLY A C 1
ATOM 1703 O O . GLY A 1 212 ? -13.042 -7.267 -2.361 1.00 98.12 212 GLY A O 1
ATOM 1704 N N . ILE A 1 213 ? -12.229 -5.207 -2.697 1.00 98.69 213 ILE A N 1
ATOM 1705 C CA . ILE A 1 213 ? -11.347 -5.237 -1.516 1.00 98.69 213 ILE A CA 1
ATOM 1706 C C . ILE A 1 213 ? -12.164 -5.359 -0.219 1.00 98.69 213 ILE A C 1
ATOM 1708 O O . ILE A 1 213 ? -13.291 -4.878 -0.148 1.00 98.69 213 ILE A O 1
ATOM 1712 N N . ASP A 1 214 ? -11.580 -5.928 0.834 1.00 98.75 214 ASP A N 1
ATOM 1713 C CA . ASP A 1 214 ? -12.229 -6.055 2.148 1.00 98.75 214 ASP A CA 1
ATOM 1714 C C . ASP A 1 214 ? -11.855 -4.919 3.103 1.00 98.75 214 ASP A C 1
ATOM 1716 O O . ASP A 1 214 ? -12.621 -4.582 4.012 1.00 98.75 214 ASP A O 1
ATOM 1720 N N . LEU A 1 215 ? -10.673 -4.326 2.911 1.00 98.62 215 LEU A N 1
ATOM 1721 C CA . LEU A 1 215 ? -10.144 -3.265 3.759 1.00 98.62 215 LEU A CA 1
ATOM 1722 C C . LEU A 1 215 ? -9.373 -2.221 2.946 1.00 98.62 215 LEU A C 1
ATOM 1724 O O . LEU A 1 215 ? -8.408 -2.541 2.256 1.00 98.62 215 LEU A O 1
ATOM 1728 N N . LEU A 1 216 ? -9.745 -0.952 3.099 1.00 98.19 216 LEU A N 1
ATOM 1729 C CA . LEU A 1 216 ? -8.927 0.177 2.668 1.00 98.19 216 LEU A CA 1
ATOM 1730 C C . LEU A 1 216 ? -8.075 0.667 3.840 1.00 98.19 216 LEU A C 1
ATOM 1732 O O . LEU A 1 216 ? -8.600 1.140 4.853 1.00 98.19 216 LEU A O 1
ATOM 1736 N N . TYR A 1 217 ? -6.760 0.562 3.695 1.00 97.38 217 TYR A N 1
ATOM 1737 C CA . TYR A 1 217 ? -5.801 1.092 4.650 1.00 97.38 217 TYR A CA 1
ATOM 1738 C C . TYR A 1 217 ? -5.528 2.577 4.427 1.00 97.38 217 TYR A C 1
ATOM 1740 O O . TYR A 1 217 ? -5.358 3.023 3.295 1.00 97.38 217 TYR A O 1
ATOM 1748 N N . PHE A 1 218 ? -5.377 3.271 5.556 1.00 95.19 218 PHE A N 1
ATOM 1749 C CA . PHE A 1 218 ? -4.799 4.604 5.699 1.00 95.19 218 PHE A CA 1
ATOM 1750 C C . PHE A 1 218 ? -5.672 5.762 5.211 1.00 95.19 218 PHE A C 1
ATOM 1752 O O . PHE A 1 218 ? -5.190 6.738 4.653 1.00 95.19 218 PHE A O 1
ATOM 1759 N N . VAL A 1 219 ? -6.966 5.717 5.542 1.00 96.56 219 VAL A N 1
ATOM 1760 C CA . VAL A 1 219 ? -7.862 6.872 5.363 1.00 96.56 219 VAL A CA 1
ATOM 1761 C C . VAL A 1 219 ? -7.410 8.042 6.246 1.00 96.56 219 VAL A C 1
ATOM 1763 O O . VAL A 1 219 ? -7.582 7.997 7.469 1.00 96.56 219 VAL A O 1
ATOM 1766 N N . ASP A 1 220 ? -6.874 9.102 5.637 1.00 96.06 220 ASP A N 1
ATOM 1767 C CA . ASP A 1 220 ? -6.315 10.262 6.341 1.00 96.06 220 ASP A CA 1
ATOM 1768 C C . ASP A 1 220 ? -7.158 11.544 6.164 1.00 96.06 220 ASP A C 1
ATOM 1770 O O . ASP A 1 220 ? -7.138 12.154 5.091 1.00 96.06 220 ASP A O 1
ATOM 1774 N N . PRO A 1 221 ? -7.848 12.038 7.211 1.00 94.88 221 PRO A N 1
ATOM 1775 C CA . PRO A 1 221 ? -8.645 13.264 7.110 1.00 94.88 221 PRO A CA 1
ATOM 1776 C C . PRO A 1 221 ? -7.810 14.551 6.995 1.00 94.88 221 PRO A C 1
ATOM 1778 O O . PRO A 1 221 ? -8.357 15.609 6.694 1.00 94.88 221 PRO A O 1
ATOM 1781 N N . VAL A 1 222 ? -6.502 14.505 7.260 1.00 94.75 222 VAL A N 1
ATOM 1782 C CA . VAL A 1 222 ? -5.601 15.664 7.202 1.00 94.75 222 VAL A CA 1
ATOM 1783 C C . VAL A 1 222 ? -4.884 15.714 5.858 1.00 94.75 222 VAL A C 1
ATOM 1785 O O . VAL A 1 222 ? -4.897 16.757 5.200 1.00 94.75 222 VAL A O 1
ATOM 1788 N N . GLN A 1 223 ? -4.266 14.603 5.447 1.00 93.19 223 GLN A N 1
ATOM 1789 C CA . GLN A 1 223 ? -3.498 14.536 4.205 1.00 93.19 223 GLN A CA 1
ATOM 1790 C C . GLN A 1 223 ? -4.411 14.557 2.974 1.00 93.19 223 GLN A C 1
ATOM 1792 O O . GLN A 1 223 ? -4.196 15.388 2.093 1.00 93.19 223 GLN A O 1
ATOM 1797 N N . ASP A 1 224 ? -5.456 13.722 2.938 1.00 94.06 224 ASP A N 1
ATOM 1798 C CA . ASP A 1 224 ? -6.428 13.708 1.829 1.00 94.06 224 ASP A CA 1
ATOM 1799 C C . ASP A 1 224 ? -7.462 14.835 1.941 1.00 94.06 224 ASP A C 1
ATOM 1801 O O . ASP A 1 224 ? -8.159 15.163 0.983 1.00 94.06 224 ASP A O 1
ATOM 1805 N N . ARG A 1 225 ? -7.588 15.434 3.135 1.00 94.75 225 ARG A N 1
ATOM 1806 C CA . ARG A 1 225 ? -8.657 16.391 3.478 1.00 94.75 225 ARG A CA 1
ATOM 1807 C C . ARG A 1 225 ? -10.058 15.812 3.250 1.00 94.75 225 ARG A C 1
ATOM 1809 O O . ARG A 1 225 ? -10.997 16.554 2.957 1.00 94.75 225 ARG A O 1
ATOM 1816 N N . VAL A 1 226 ? -10.189 14.492 3.368 1.00 94.94 226 VAL A N 1
ATOM 1817 C CA . VAL A 1 226 ? -11.449 13.779 3.163 1.00 94.94 226 VAL A CA 1
ATOM 1818 C C . VAL A 1 226 ? -12.403 14.005 4.336 1.00 94.94 226 VAL A C 1
ATOM 1820 O O . VAL A 1 226 ? -12.020 13.908 5.505 1.00 94.94 226 VAL A O 1
ATOM 1823 N N . ASP A 1 227 ? -13.673 14.274 4.030 1.00 96.94 227 ASP A N 1
ATOM 1824 C CA . ASP A 1 227 ? -14.739 14.246 5.028 1.00 96.94 227 ASP A CA 1
ATOM 1825 C C . ASP A 1 227 ? -15.092 12.786 5.345 1.00 96.94 227 ASP A C 1
ATOM 1827 O O . ASP A 1 227 ? -15.616 12.046 4.509 1.00 96.94 227 ASP A O 1
ATOM 1831 N N . LEU A 1 228 ? -14.801 12.362 6.576 1.00 97.00 228 LEU A N 1
ATOM 1832 C CA . LEU A 1 228 ? -15.003 10.980 7.007 1.00 97.00 228 LEU A CA 1
ATOM 1833 C C . LEU A 1 228 ? -16.480 10.555 7.009 1.00 97.00 228 LEU A C 1
ATOM 1835 O O . LEU A 1 228 ? -16.770 9.375 6.818 1.00 97.00 228 LEU A O 1
ATOM 1839 N N . ARG A 1 229 ? -17.422 11.485 7.213 1.00 96.56 229 ARG A N 1
ATOM 1840 C CA . ARG A 1 229 ? -18.861 11.181 7.163 1.00 96.56 229 ARG A CA 1
ATOM 1841 C C . ARG A 1 229 ? -19.310 10.998 5.725 1.00 96.56 229 ARG A C 1
ATOM 1843 O O . ARG A 1 229 ? -19.984 10.019 5.427 1.00 96.56 229 ARG A O 1
ATOM 1850 N N . GLU A 1 230 ? -18.877 11.887 4.832 1.00 97.44 230 GLU A N 1
ATOM 1851 C CA . GLU A 1 230 ? -19.163 11.745 3.403 1.00 97.44 230 GLU A CA 1
ATOM 1852 C C . GLU A 1 230 ? -18.603 10.424 2.857 1.00 97.44 230 GLU A C 1
ATOM 1854 O O . GLU A 1 230 ? -19.297 9.704 2.133 1.00 97.44 230 GLU A O 1
ATOM 1859 N N . LEU A 1 231 ? -17.373 10.070 3.249 1.00 97.25 231 LEU A N 1
ATOM 1860 C CA . LEU A 1 231 ? -16.771 8.783 2.913 1.00 97.25 231 LEU A CA 1
ATOM 1861 C C . LEU A 1 231 ? -17.636 7.621 3.411 1.00 97.25 231 LEU A C 1
ATOM 1863 O O . LEU A 1 231 ? -17.961 6.732 2.625 1.00 97.25 231 LEU A O 1
ATOM 1867 N N . LYS A 1 232 ? -18.045 7.626 4.687 1.00 96.38 232 LYS A N 1
ATOM 1868 C CA . LYS A 1 232 ? -18.892 6.568 5.259 1.00 96.38 232 LYS A CA 1
ATOM 1869 C C . LYS A 1 232 ? -20.214 6.419 4.502 1.00 96.38 232 LYS A C 1
ATOM 1871 O O . LYS A 1 232 ? -20.600 5.297 4.160 1.00 96.38 232 LYS A O 1
ATOM 1876 N N . ASP A 1 233 ? -20.870 7.539 4.208 1.00 95.75 233 ASP A N 1
ATOM 1877 C CA . ASP A 1 233 ? -22.161 7.588 3.520 1.00 95.75 233 ASP A CA 1
ATOM 1878 C C . ASP A 1 233 ? -22.076 7.041 2.087 1.00 95.75 233 ASP A C 1
ATOM 1880 O O . ASP A 1 233 ? -22.993 6.353 1.624 1.00 95.75 233 ASP A O 1
ATOM 1884 N N . LYS A 1 234 ? -20.971 7.304 1.376 1.00 96.25 234 LYS A N 1
ATOM 1885 C CA . LYS A 1 234 ? -20.736 6.770 0.023 1.00 96.25 234 LYS A CA 1
ATOM 1886 C C . LYS A 1 234 ? -20.243 5.325 0.021 1.00 96.25 234 LYS A C 1
ATOM 1888 O O . LYS A 1 234 ? -20.608 4.556 -0.871 1.00 96.25 234 LYS A O 1
ATOM 1893 N N . LEU A 1 235 ? -19.448 4.935 1.014 1.00 95.56 235 LEU A N 1
ATOM 1894 C CA . LEU A 1 235 ? -18.911 3.583 1.134 1.00 95.56 235 LEU A CA 1
ATOM 1895 C C . LEU A 1 235 ? -20.026 2.550 1.332 1.00 95.56 235 LEU A C 1
ATOM 1897 O O . LEU A 1 235 ? -19.947 1.452 0.782 1.00 95.56 235 LEU A O 1
ATOM 1901 N N . LYS A 1 236 ? -21.082 2.907 2.081 1.00 92.00 236 LYS A N 1
ATOM 1902 C CA . LYS A 1 236 ? -22.274 2.065 2.322 1.00 92.00 236 LYS A CA 1
ATOM 1903 C C . LYS A 1 236 ? -21.945 0.657 2.837 1.00 92.00 236 LYS A C 1
ATOM 1905 O O . LYS A 1 236 ? -22.657 -0.297 2.541 1.00 92.00 236 LYS A O 1
ATOM 1910 N N . GLY A 1 237 ? -20.858 0.532 3.600 1.00 93.50 237 GLY A N 1
ATOM 1911 C CA . GLY A 1 237 ? -20.425 -0.735 4.194 1.00 93.50 237 GLY A CA 1
ATOM 1912 C C . GLY A 1 237 ? -19.925 -1.779 3.192 1.00 93.50 237 GLY A C 1
ATOM 1913 O O . GLY A 1 237 ? -19.923 -2.956 3.531 1.00 93.50 237 GLY A O 1
ATOM 1914 N N . ARG A 1 238 ? -19.524 -1.374 1.977 1.00 96.62 238 ARG A N 1
ATOM 1915 C CA . ARG A 1 238 ? -18.992 -2.296 0.958 1.00 96.62 238 ARG A CA 1
ATOM 1916 C C . ARG A 1 238 ? -17.653 -2.924 1.350 1.00 96.62 238 ARG A C 1
ATOM 1918 O O . ARG A 1 238 ? -17.418 -4.071 1.001 1.00 96.62 238 ARG A O 1
ATOM 1925 N N . PHE A 1 239 ? -16.833 -2.201 2.108 1.00 97.81 239 PHE A N 1
ATOM 1926 C CA . PHE A 1 239 ? -15.601 -2.698 2.717 1.00 97.81 239 PHE A CA 1
ATOM 1927 C C . PHE A 1 239 ? -15.313 -1.971 4.035 1.00 97.81 239 PHE A C 1
ATOM 1929 O O . PHE A 1 239 ? -15.970 -0.977 4.361 1.00 97.81 239 PHE A O 1
ATOM 1936 N N . ALA A 1 240 ? -14.351 -2.468 4.810 1.00 98.31 240 ALA A N 1
ATOM 1937 C CA . ALA A 1 240 ? -13.884 -1.818 6.027 1.00 98.31 240 ALA A CA 1
ATOM 1938 C C . ALA A 1 240 ? -12.832 -0.737 5.731 1.00 98.31 240 ALA A C 1
ATOM 1940 O O . ALA A 1 240 ? -12.116 -0.797 4.737 1.00 98.31 240 ALA A O 1
ATOM 1941 N N . VAL A 1 241 ? -12.693 0.247 6.615 1.00 98.12 241 VAL A N 1
ATOM 1942 C CA . VAL A 1 241 ? -11.641 1.269 6.525 1.00 98.12 241 VAL A CA 1
ATOM 1943 C C . VAL A 1 241 ? -10.769 1.257 7.772 1.00 98.12 241 VAL A C 1
ATOM 1945 O O . VAL A 1 241 ? -11.278 1.179 8.893 1.00 98.12 241 VAL A O 1
ATOM 1948 N N . ALA A 1 242 ? -9.457 1.357 7.579 1.00 97.81 242 ALA A N 1
ATOM 1949 C CA . ALA A 1 242 ? -8.487 1.553 8.645 1.00 97.81 242 ALA A CA 1
ATOM 1950 C C . ALA A 1 242 ? -7.867 2.950 8.553 1.00 97.81 242 ALA A C 1
ATOM 1952 O O . ALA A 1 242 ? -7.453 3.376 7.478 1.00 97.81 242 ALA A O 1
ATOM 1953 N N . GLY A 1 243 ? -7.785 3.663 9.676 1.00 97.19 243 GLY A N 1
ATOM 1954 C CA . GLY A 1 243 ? -7.207 5.007 9.724 1.00 97.19 243 GLY A CA 1
ATOM 1955 C C . GLY A 1 243 ? -7.996 5.956 10.619 1.00 97.19 243 GLY A C 1
ATOM 1956 O O . GLY A 1 243 ? -8.423 5.586 11.715 1.00 97.19 243 GLY A O 1
ATOM 1957 N N . GLY A 1 244 ? -8.206 7.177 10.130 1.00 95.81 244 GLY A N 1
ATOM 1958 C CA . GLY A 1 244 ? -9.014 8.214 10.770 1.00 95.81 244 GLY A CA 1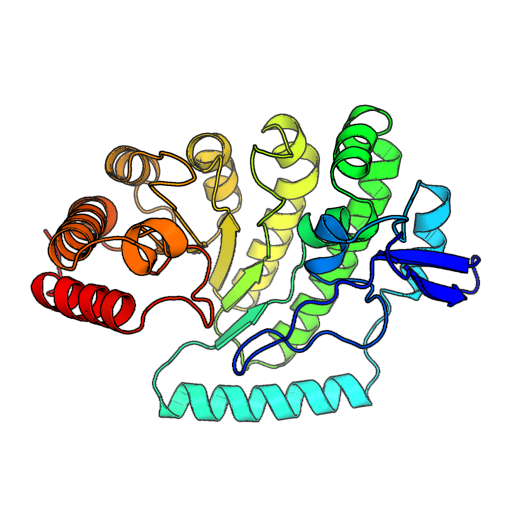
ATOM 1959 C C . GLY A 1 244 ? -8.223 9.234 11.590 1.00 95.81 244 GLY A C 1
ATOM 1960 O O . GLY A 1 244 ? -8.790 10.257 11.962 1.00 95.81 244 GLY A O 1
ATOM 1961 N N . VAL A 1 245 ? -6.932 9.004 11.855 1.00 96.06 245 VAL A N 1
ATOM 1962 C CA . VAL A 1 245 ? -6.077 9.938 12.609 1.00 96.06 245 VAL A CA 1
ATOM 1963 C C . VAL A 1 245 ? -4.687 10.022 11.980 1.00 96.06 245 VAL A C 1
ATOM 1965 O O . VAL A 1 245 ? -3.998 9.014 11.862 1.00 96.06 245 VAL A O 1
ATOM 1968 N N . ASN A 1 246 ? -4.249 11.231 11.624 1.00 95.81 246 ASN A N 1
ATOM 1969 C CA . ASN A 1 246 ? -2.924 11.465 11.047 1.00 95.81 246 ASN A CA 1
ATOM 1970 C C . ASN A 1 246 ? -1.815 11.357 12.112 1.00 95.81 246 ASN A C 1
ATOM 1972 O O . ASN A 1 246 ? -1.831 12.052 13.129 1.00 95.81 246 ASN A O 1
ATOM 1976 N N . SER A 1 247 ? -0.804 10.533 11.862 1.00 93.06 247 SER A N 1
ATOM 1977 C CA . SER A 1 247 ? 0.327 10.316 12.764 1.00 93.06 247 SER A CA 1
ATOM 1978 C C . SER A 1 247 ? 1.172 11.572 12.946 1.00 93.06 247 SER A C 1
ATOM 1980 O O . SER A 1 247 ? 1.406 12.004 14.070 1.00 93.06 247 SER A O 1
ATOM 1982 N N . SER A 1 248 ? 1.651 12.182 11.860 1.00 91.19 248 SER A N 1
ATOM 1983 C CA . SER A 1 248 ? 2.686 13.224 11.933 1.00 91.19 248 SER A CA 1
ATOM 1984 C C . SER A 1 248 ? 2.185 14.557 12.492 1.00 91.19 248 SER A C 1
ATOM 1986 O O . SER A 1 248 ? 2.937 15.285 13.140 1.00 91.19 248 SER A O 1
ATOM 1988 N N . ILE A 1 249 ? 0.931 14.906 12.215 1.00 92.69 249 ILE A N 1
ATOM 1989 C CA . ILE A 1 249 ? 0.302 16.155 12.637 1.00 92.69 249 ILE 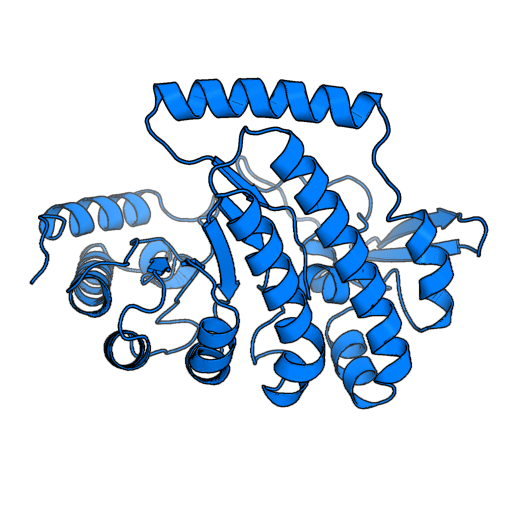A CA 1
ATOM 1990 C C . ILE A 1 249 ? -0.479 15.931 13.924 1.00 92.69 249 ILE A C 1
ATOM 1992 O O . ILE A 1 249 ? -0.192 16.597 14.915 1.00 92.69 249 ILE A O 1
ATOM 1996 N N . THR A 1 250 ? -1.426 14.991 13.945 1.00 93.56 250 THR A N 1
ATOM 1997 C CA . THR A 1 250 ? -2.295 14.816 15.114 1.00 93.56 250 THR A CA 1
ATOM 1998 C C . THR A 1 250 ? -1.536 14.181 16.271 1.00 93.56 250 THR A C 1
ATOM 2000 O O . THR A 1 250 ? -1.475 14.779 17.339 1.00 93.56 250 THR A O 1
ATOM 2003 N N . LEU A 1 251 ? -0.893 13.025 16.072 1.00 95.31 251 LEU A N 1
ATOM 2004 C CA . LEU A 1 251 ? -0.154 12.370 17.163 1.00 95.31 251 LEU A CA 1
ATOM 2005 C C . LEU A 1 251 ? 1.205 13.025 17.434 1.00 95.31 251 LEU A C 1
ATOM 2007 O O . LEU A 1 251 ? 1.656 13.071 18.575 1.00 95.31 251 LEU A O 1
ATOM 2011 N N . GLY A 1 252 ? 1.858 13.526 16.384 1.00 93.38 252 GLY A N 1
ATOM 2012 C CA . GLY A 1 252 ? 3.191 14.117 16.452 1.00 93.38 252 GLY A CA 1
ATOM 2013 C C . GLY A 1 252 ? 3.230 15.515 17.063 1.00 93.38 252 GLY A C 1
ATOM 2014 O O . GLY A 1 252 ? 4.236 15.888 17.665 1.00 93.38 252 GLY A O 1
ATOM 2015 N N . LYS A 1 253 ? 2.166 16.308 16.884 1.00 93.88 253 LYS A N 1
ATOM 2016 C CA . LYS A 1 253 ? 2.158 17.736 17.247 1.00 93.88 253 LYS A CA 1
ATOM 2017 C C . LYS A 1 253 ? 0.920 18.176 18.024 1.00 93.88 253 LYS A C 1
ATOM 2019 O O . LYS A 1 253 ? 0.938 19.277 18.569 1.00 93.88 253 LYS A O 1
ATOM 2024 N N . GLY A 1 254 ? -0.132 17.361 18.062 1.00 95.06 254 GLY A N 1
ATOM 2025 C CA . GLY A 1 254 ? -1.363 17.680 18.771 1.00 95.06 254 GLY A CA 1
ATOM 2026 C C . GLY A 1 254 ? -1.210 17.584 20.286 1.00 95.06 254 GLY A C 1
ATOM 2027 O O . GLY A 1 254 ? -0.470 16.760 20.826 1.00 95.06 254 GLY A O 1
ATOM 2028 N N . SER A 1 255 ? -1.952 18.430 20.986 1.00 97.12 255 SER A N 1
ATOM 2029 C CA . SER A 1 255 ? -2.210 18.288 22.414 1.00 97.12 255 SER A CA 1
ATOM 2030 C C . SER A 1 255 ? -3.088 17.057 22.693 1.00 97.12 255 SER A C 1
ATOM 2032 O O . SER A 1 255 ? -3.821 16.604 21.809 1.00 97.12 255 SER A O 1
ATOM 2034 N N . PRO A 1 256 ? -3.086 16.522 23.930 1.00 97.44 256 PRO A N 1
ATOM 2035 C CA . PRO A 1 256 ? -3.946 15.395 24.291 1.00 97.44 256 PRO A CA 1
ATOM 2036 C C . PRO A 1 256 ? -5.431 15.617 23.970 1.00 97.44 256 PRO A C 1
ATOM 2038 O O . PRO A 1 256 ? -6.103 14.685 23.543 1.00 97.44 256 PRO A O 1
ATOM 2041 N N . GLU A 1 257 ? -5.930 16.848 24.117 1.00 97.88 257 GLU A N 1
ATOM 2042 C CA . GLU A 1 257 ? -7.324 17.184 23.808 1.00 97.88 257 GLU A CA 1
ATOM 2043 C C . GLU A 1 257 ? -7.600 17.196 22.298 1.00 97.88 257 GLU A C 1
ATOM 2045 O O . GLU A 1 257 ? -8.625 16.682 21.857 1.00 97.88 257 GLU A O 1
ATOM 2050 N N . GLU A 1 258 ? -6.672 17.709 21.482 1.00 97.94 258 GLU A N 1
ATOM 2051 C CA . GLU A 1 258 ? -6.792 17.658 20.017 1.00 97.94 258 GLU A CA 1
ATOM 2052 C C . GLU A 1 258 ? -6.763 16.214 19.498 1.00 97.94 258 GLU A C 1
ATOM 2054 O O . GLU A 1 258 ? -7.532 15.864 18.602 1.00 97.94 258 GLU A O 1
ATOM 2059 N N . ILE A 1 259 ? -5.920 15.357 20.087 1.00 98.31 259 ILE A N 1
ATOM 2060 C CA . ILE A 1 259 ? -5.879 13.922 19.770 1.00 98.31 259 ILE A CA 1
ATOM 2061 C C . ILE A 1 259 ? -7.199 13.254 20.165 1.00 98.31 259 ILE A C 1
ATOM 2063 O O . ILE A 1 259 ? -7.771 12.513 19.364 1.00 98.31 259 ILE A O 1
ATOM 2067 N N . ARG A 1 260 ? -7.708 13.538 21.371 1.00 98.25 260 ARG A N 1
ATOM 2068 C CA . ARG A 1 260 ? -8.978 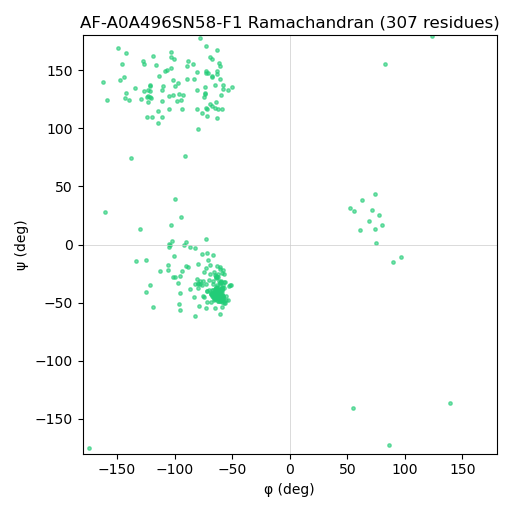12.993 21.867 1.00 98.25 260 ARG A CA 1
ATOM 2069 C C . ARG A 1 260 ? -10.140 13.358 20.949 1.00 98.25 260 ARG A C 1
ATOM 2071 O O . ARG A 1 260 ? -10.891 12.478 20.527 1.00 98.25 260 ARG A O 1
ATOM 2078 N N . GLU A 1 261 ? -10.249 14.627 20.565 1.00 98.06 261 GLU A N 1
ATOM 2079 C CA . GLU A 1 261 ? -11.295 15.080 19.646 1.00 98.06 261 GLU A CA 1
ATOM 2080 C C . GLU A 1 261 ? -11.158 14.480 18.243 1.00 98.06 261 GLU A C 1
ATOM 2082 O O . GLU A 1 261 ? -12.172 14.097 17.656 1.00 98.06 261 GLU A O 1
ATOM 2087 N N . ALA A 1 262 ? -9.938 14.315 17.721 1.00 97.81 262 ALA A N 1
ATOM 2088 C CA . ALA A 1 262 ? -9.715 13.642 16.441 1.00 97.81 262 ALA A CA 1
ATOM 2089 C C . ALA A 1 262 ? -10.158 12.169 16.479 1.00 97.81 262 ALA A C 1
ATOM 2091 O O . ALA A 1 262 ? -10.883 11.722 15.588 1.00 97.81 262 ALA A O 1
ATOM 2092 N N . VAL A 1 263 ? -9.802 11.432 17.538 1.00 98.19 263 VAL A N 1
ATOM 2093 C CA . VAL A 1 263 ? -10.242 10.041 17.739 1.00 98.19 263 VAL A CA 1
ATOM 2094 C C . VAL A 1 263 ? -11.762 9.963 17.836 1.00 98.19 263 VAL A C 1
ATOM 2096 O O . VAL A 1 263 ? -12.387 9.167 17.135 1.00 98.19 263 VAL A O 1
ATOM 2099 N N . HIS A 1 264 ? -12.381 10.813 18.655 1.00 97.50 264 HIS A N 1
ATOM 2100 C CA . HIS A 1 264 ? -13.832 10.817 18.819 1.00 97.50 264 HIS A CA 1
ATOM 2101 C C . HIS A 1 264 ? -14.541 11.198 17.515 1.00 97.50 264 HIS A C 1
ATOM 2103 O O . HIS A 1 264 ? -15.580 10.625 17.189 1.00 97.50 264 HIS A O 1
ATOM 2109 N N . ALA A 1 265 ? -14.004 12.148 16.747 1.00 96.94 265 ALA A N 1
ATOM 2110 C CA . ALA A 1 265 ? -14.541 12.517 15.442 1.00 96.94 265 ALA A CA 1
ATOM 2111 C C . ALA A 1 265 ? -14.472 11.349 14.449 1.00 96.94 265 ALA A C 1
ATOM 2113 O O . ALA A 1 265 ? -15.487 11.052 13.817 1.00 96.94 265 ALA A O 1
ATOM 2114 N N . ALA A 1 266 ? -13.332 10.657 14.368 1.00 97.56 266 ALA A N 1
ATOM 2115 C CA . ALA A 1 266 ? -13.159 9.493 13.506 1.00 97.56 266 ALA A CA 1
ATOM 2116 C C . ALA A 1 266 ? -14.107 8.350 13.894 1.00 97.56 266 ALA A C 1
ATOM 2118 O O . ALA A 1 266 ? -14.830 7.837 13.041 1.00 97.56 266 ALA A O 1
ATOM 2119 N N . VAL A 1 267 ? -14.181 8.006 15.185 1.00 97.25 267 VAL A N 1
ATOM 2120 C CA . VAL A 1 267 ? -15.078 6.958 15.696 1.00 97.25 267 VAL A CA 1
ATOM 2121 C C . VAL A 1 267 ? -16.540 7.305 15.421 1.00 97.25 267 VAL A C 1
ATOM 2123 O O . VAL A 1 267 ? -17.255 6.482 14.858 1.00 97.25 267 VAL A O 1
ATOM 2126 N N . ARG A 1 268 ? -16.987 8.530 15.731 1.00 96.06 268 ARG A N 1
ATOM 2127 C CA . ARG A 1 268 ? -18.369 8.966 15.453 1.00 96.06 268 ARG A CA 1
ATOM 2128 C C . ARG A 1 268 ? -18.717 8.939 13.964 1.00 96.06 268 ARG A C 1
ATOM 2130 O O . ARG A 1 268 ? -19.877 8.739 13.631 1.00 96.06 268 ARG A O 1
ATOM 2137 N N . ALA A 1 269 ? -17.756 9.204 13.081 1.00 96.62 269 ALA A N 1
ATOM 2138 C CA . ALA A 1 269 ? -17.999 9.254 11.642 1.00 96.62 269 ALA A CA 1
ATOM 2139 C C . ALA A 1 269 ? -17.967 7.867 10.986 1.00 96.62 269 ALA A C 1
ATOM 2141 O O . ALA A 1 269 ? -18.837 7.553 10.181 1.00 96.62 269 ALA A O 1
ATOM 2142 N N . LEU A 1 270 ? -16.972 7.040 11.318 1.00 96.69 270 LEU A N 1
ATOM 2143 C CA . LEU A 1 270 ? -16.675 5.814 10.575 1.00 96.69 270 LEU A CA 1
ATOM 2144 C C . LEU A 1 270 ? -17.196 4.545 11.253 1.00 96.69 270 LEU A C 1
ATOM 2146 O O . LEU A 1 270 ? -17.486 3.568 10.561 1.00 96.69 270 LEU A O 1
ATOM 2150 N N . ALA A 1 271 ? -17.321 4.531 12.582 1.00 95.81 271 ALA A N 1
ATOM 2151 C CA . ALA A 1 271 ? -17.633 3.315 13.329 1.00 95.81 271 ALA A CA 1
ATOM 2152 C C . ALA A 1 271 ? -19.103 2.860 13.320 1.00 95.81 271 ALA A C 1
ATOM 2154 O O . ALA A 1 271 ? -19.313 1.640 13.374 1.00 95.81 271 ALA A O 1
ATOM 2155 N N . PRO A 1 272 ? -20.119 3.751 13.247 1.00 94.62 272 PRO A N 1
ATOM 2156 C CA . PRO A 1 272 ? -21.511 3.319 13.190 1.00 94.62 272 PRO A CA 1
ATOM 2157 C C . PRO A 1 272 ? -21.757 2.312 12.060 1.00 94.62 272 PRO A C 1
ATOM 2159 O O . PRO A 1 272 ? -21.288 2.476 10.932 1.00 94.62 272 PRO A O 1
ATOM 2162 N N . GLY A 1 273 ? -22.453 1.219 12.379 1.00 92.06 273 GLY A N 1
ATOM 2163 C CA . GLY A 1 273 ? -22.692 0.111 11.445 1.00 92.06 273 GLY A CA 1
ATOM 2164 C C . GLY A 1 273 ? -21.489 -0.811 11.183 1.00 92.06 273 GLY A C 1
ATOM 2165 O O . GLY A 1 273 ? -21.623 -1.753 10.410 1.00 92.06 273 GLY A O 1
ATOM 2166 N N . GLY A 1 274 ? -20.336 -0.583 11.825 1.00 93.31 274 GLY A N 1
ATOM 2167 C CA . GLY A 1 274 ? -19.144 -1.436 11.714 1.00 93.31 274 GLY A CA 1
ATOM 2168 C C . GLY A 1 274 ? -18.235 -1.099 10.540 1.00 93.31 274 GLY A C 1
ATOM 2169 O O . GLY A 1 274 ? -18.415 -0.080 9.877 1.00 93.31 274 GLY A O 1
ATOM 2170 N N . GLY A 1 275 ? -17.220 -1.937 10.313 1.00 94.50 275 GLY A N 1
ATOM 2171 C CA . GLY A 1 275 ? -16.250 -1.743 9.229 1.00 94.50 275 GLY A CA 1
ATOM 2172 C C . GLY A 1 275 ? -15.279 -0.578 9.452 1.00 94.50 275 GLY A C 1
ATOM 2173 O O . GLY A 1 275 ? -14.847 0.039 8.486 1.00 94.50 275 GLY A O 1
ATOM 2174 N N . PHE A 1 276 ? -14.948 -0.249 10.704 1.00 97.06 276 PHE A N 1
ATOM 2175 C CA . PHE A 1 276 ? -13.925 0.748 11.026 1.00 97.06 276 PHE A CA 1
ATOM 2176 C C . PHE A 1 276 ? -12.878 0.175 11.973 1.00 97.06 276 PHE A C 1
ATOM 2178 O O . PHE A 1 276 ? -13.217 -0.403 13.006 1.00 97.06 276 PHE A O 1
ATOM 2185 N N . ILE A 1 277 ? -11.612 0.394 11.629 1.00 96.81 277 ILE A N 1
ATOM 2186 C CA . ILE A 1 277 ? -10.450 0.099 12.458 1.00 96.81 277 ILE A CA 1
ATOM 2187 C C . ILE A 1 277 ? -9.718 1.421 12.689 1.00 96.81 277 ILE A C 1
ATOM 2189 O O . ILE A 1 277 ? -9.116 1.988 11.777 1.00 96.81 277 ILE A O 1
ATOM 2193 N N . LEU A 1 278 ? -9.759 1.930 13.918 1.00 96.88 278 LEU A N 1
ATOM 2194 C CA . LEU A 1 278 ? -8.985 3.115 14.266 1.00 96.88 278 LEU A CA 1
ATOM 2195 C C . LEU A 1 278 ? -7.488 2.791 14.141 1.00 96.88 278 LEU A C 1
ATOM 2197 O O . LEU A 1 278 ? -6.997 1.874 14.798 1.00 96.88 278 LEU A O 1
ATOM 2201 N N . SER A 1 279 ? -6.770 3.551 13.317 1.00 95.56 279 SER A N 1
ATOM 2202 C CA . SER A 1 279 ? -5.330 3.380 13.108 1.00 95.56 279 SER A CA 1
ATOM 2203 C C . SER A 1 279 ? -4.647 4.732 12.911 1.00 95.56 279 SER A C 1
ATOM 2205 O O . SER A 1 279 ? -5.238 5.618 12.289 1.00 95.56 279 SER A O 1
ATOM 2207 N N . PRO A 1 280 ? -3.410 4.909 13.411 1.00 93.88 280 PRO A N 1
ATOM 2208 C CA . PRO A 1 280 ? -2.560 6.011 12.982 1.00 93.88 280 PRO A CA 1
ATOM 2209 C C . PRO A 1 280 ? -2.284 5.901 11.476 1.00 93.88 280 PRO A C 1
ATOM 2211 O O . PRO A 1 280 ? -2.136 4.790 10.960 1.00 93.88 280 PRO A O 1
ATOM 2214 N N . VAL A 1 281 ? -2.234 7.043 10.790 1.00 92.44 281 VAL A N 1
ATOM 2215 C CA . VAL A 1 281 ? -1.980 7.144 9.349 1.00 92.44 281 VAL A CA 1
ATOM 2216 C C . VAL A 1 281 ? -0.729 7.980 9.076 1.00 92.44 281 VAL A C 1
ATOM 2218 O O . VAL A 1 281 ? -0.622 9.112 9.530 1.00 92.44 281 VAL A O 1
ATOM 2221 N N . ASP A 1 282 ? 0.266 7.521 8.331 1.00 80.19 282 ASP A N 1
ATOM 2222 C CA . ASP A 1 282 ? 0.379 6.247 7.605 1.00 80.19 282 ASP A CA 1
ATOM 2223 C C . ASP A 1 282 ? 1.167 5.185 8.393 1.00 80.19 282 ASP A C 1
ATOM 2225 O O . ASP A 1 282 ? 0.859 3.999 8.411 1.00 80.19 282 ASP A O 1
ATOM 2229 N N . ALA A 1 283 ? 2.149 5.644 9.162 1.00 85.50 283 ALA A N 1
ATOM 2230 C CA . ALA A 1 283 ? 2.931 4.818 10.066 1.00 85.50 283 ALA A CA 1
ATOM 2231 C C . ALA A 1 283 ? 3.239 5.586 11.354 1.00 85.50 283 ALA A C 1
ATOM 2233 O O . ALA A 1 283 ? 3.099 6.811 11.422 1.00 85.50 283 ALA A O 1
ATOM 2234 N N . LEU A 1 284 ? 3.671 4.856 12.380 1.00 90.56 284 LEU A N 1
ATOM 2235 C CA . LEU A 1 284 ? 4.355 5.431 13.533 1.00 90.56 284 LEU A CA 1
ATOM 2236 C C . LEU A 1 284 ? 5.857 5.369 13.264 1.00 90.56 284 LEU A C 1
ATOM 2238 O O . LEU A 1 284 ? 6.391 4.307 12.942 1.00 90.56 284 LEU A O 1
ATOM 2242 N N . PHE A 1 285 ? 6.533 6.499 13.417 1.00 87.19 285 PHE A N 1
ATOM 2243 C CA . PHE A 1 285 ? 7.982 6.595 13.273 1.00 87.19 285 PHE A CA 1
ATOM 2244 C C . PHE A 1 285 ? 8.656 6.663 14.650 1.00 87.19 285 PHE A C 1
ATOM 2246 O O . PHE A 1 285 ? 7.992 6.992 15.635 1.00 87.19 285 PHE A O 1
ATOM 2253 N N . PRO A 1 286 ? 9.967 6.374 14.760 1.00 87.31 286 PRO A N 1
ATOM 2254 C CA . PRO A 1 286 ? 10.681 6.423 16.041 1.00 87.31 286 PRO A CA 1
ATOM 2255 C C . PRO A 1 286 ? 10.639 7.784 16.746 1.00 87.31 286 PRO A C 1
ATOM 2257 O O . PRO A 1 286 ? 10.848 7.857 17.953 1.00 87.31 286 PRO A O 1
ATOM 2260 N N . ASP A 1 287 ? 10.394 8.859 15.999 1.00 87.69 287 ASP A N 1
ATOM 2261 C CA . ASP A 1 287 ? 10.226 10.224 16.496 1.00 87.69 287 ASP A CA 1
ATOM 2262 C C . ASP A 1 287 ? 8.763 10.591 16.802 1.00 87.69 287 ASP A C 1
ATOM 2264 O O . ASP A 1 287 ? 8.498 11.699 17.270 1.00 87.69 287 ASP A O 1
ATOM 2268 N N . THR A 1 288 ? 7.808 9.678 16.592 1.00 90.81 288 THR A N 1
ATOM 2269 C CA . THR A 1 288 ? 6.423 9.882 17.025 1.00 90.81 288 THR A CA 1
ATOM 2270 C C . THR A 1 288 ? 6.364 9.835 18.556 1.00 90.81 288 THR A C 1
ATOM 2272 O O . THR A 1 288 ? 6.723 8.809 19.141 1.00 90.81 288 THR A O 1
ATOM 2275 N N . PRO A 1 289 ? 5.907 10.905 19.237 1.00 93.44 289 PRO A N 1
ATOM 2276 C CA . PRO A 1 289 ? 5.864 10.944 20.693 1.00 93.44 289 PRO A CA 1
ATOM 2277 C C . PRO A 1 289 ? 4.980 9.831 21.255 1.00 93.44 289 PRO A C 1
ATOM 2279 O O . PRO A 1 289 ? 3.811 9.689 20.880 1.00 93.44 289 PRO A O 1
ATOM 2282 N N . TRP A 1 290 ? 5.518 9.063 22.203 1.00 94.44 290 TRP A N 1
ATOM 2283 C CA . TRP A 1 290 ? 4.770 7.987 22.853 1.00 94.44 290 TRP A CA 1
ATOM 2284 C C . TRP A 1 290 ? 3.531 8.514 23.586 1.00 94.44 290 TRP A C 1
ATOM 2286 O O . TRP A 1 290 ? 2.493 7.855 23.619 1.00 94.44 290 TRP A O 1
ATOM 2296 N N . GLU A 1 291 ? 3.607 9.726 24.135 1.00 96.38 291 GLU A N 1
ATOM 2297 C CA . GLU A 1 291 ? 2.479 10.405 24.764 1.00 96.38 291 GLU A CA 1
ATOM 2298 C C . GLU A 1 291 ? 1.310 10.595 23.795 1.00 96.38 291 GLU A C 1
ATOM 2300 O O . GLU A 1 291 ? 0.165 10.431 24.214 1.00 96.38 291 GLU A O 1
ATOM 2305 N N . GLY A 1 292 ? 1.588 10.878 22.517 1.00 96.62 292 GLY A N 1
ATOM 2306 C CA . GLY A 1 292 ? 0.566 11.012 21.480 1.00 96.62 292 GLY A CA 1
ATOM 2307 C C . GLY A 1 292 ? -0.115 9.678 21.172 1.00 96.62 292 GLY A C 1
ATOM 2308 O O . GLY A 1 292 ? -1.342 9.596 21.138 1.00 96.62 292 GLY A O 1
ATOM 2309 N N . VAL A 1 293 ? 0.670 8.603 21.053 1.00 96.19 293 VAL A N 1
ATOM 2310 C CA . VAL A 1 293 ? 0.147 7.236 20.868 1.00 96.19 293 VAL A CA 1
ATOM 2311 C C . VAL A 1 293 ? -0.708 6.806 22.062 1.00 96.19 293 VAL A C 1
ATOM 2313 O O . VAL A 1 293 ? -1.806 6.279 21.891 1.00 96.19 293 VAL A O 1
ATOM 2316 N N . ARG A 1 294 ? -0.245 7.068 23.289 1.00 97.31 294 ARG A N 1
ATOM 2317 C CA . ARG A 1 294 ? -1.010 6.770 24.505 1.00 97.31 294 ARG A CA 1
ATOM 2318 C C . ARG A 1 294 ? -2.309 7.576 24.567 1.00 97.31 294 ARG A C 1
ATOM 2320 O O . ARG A 1 294 ? -3.344 6.988 24.852 1.00 97.31 294 ARG A O 1
ATOM 2327 N N . ALA A 1 295 ? -2.271 8.874 24.258 1.00 98.00 295 ALA A N 1
ATOM 2328 C CA . ALA A 1 295 ? -3.467 9.717 24.225 1.00 98.00 295 ALA A CA 1
ATOM 2329 C C . ALA A 1 295 ? -4.508 9.194 23.223 1.00 98.00 295 ALA A C 1
ATOM 2331 O O . ALA A 1 295 ? -5.695 9.178 23.529 1.00 98.00 295 ALA A O 1
ATOM 2332 N N . MET A 1 296 ? -4.068 8.694 22.063 1.00 97.75 296 MET A N 1
ATOM 2333 C CA . MET A 1 296 ? -4.953 8.060 21.084 1.00 97.75 296 MET A CA 1
ATOM 2334 C C . MET A 1 296 ? -5.623 6.793 21.637 1.00 97.75 296 MET A C 1
ATOM 2336 O O . MET A 1 296 ? -6.827 6.612 21.466 1.00 97.75 296 MET A O 1
ATOM 2340 N N . ILE A 1 297 ? -4.859 5.925 22.310 1.00 97.69 297 ILE A N 1
ATOM 2341 C CA . ILE A 1 297 ? -5.382 4.695 22.927 1.00 97.69 297 ILE A CA 1
ATOM 2342 C C . ILE A 1 297 ? -6.373 5.024 24.048 1.00 97.69 297 ILE A C 1
ATOM 2344 O O . ILE A 1 297 ? -7.429 4.399 24.135 1.00 97.69 297 ILE A O 1
ATOM 2348 N N . ASP A 1 298 ? -6.036 5.985 24.906 1.00 98.12 298 ASP A N 1
ATOM 2349 C CA . ASP A 1 298 ? -6.884 6.382 26.028 1.00 98.12 298 ASP A CA 1
ATOM 2350 C C . ASP A 1 298 ? -8.189 7.019 25.531 1.00 98.12 298 ASP A C 1
ATOM 2352 O O . ASP A 1 298 ? -9.258 6.605 25.969 1.00 98.12 298 ASP A O 1
ATOM 2356 N N . ALA A 1 299 ? -8.126 7.902 24.528 1.00 98.06 299 ALA A N 1
ATOM 2357 C CA . ALA A 1 299 ? -9.312 8.462 23.883 1.00 98.06 299 ALA A CA 1
ATOM 2358 C C . ALA A 1 299 ? -10.180 7.386 23.214 1.00 98.06 299 ALA A C 1
ATOM 2360 O O . ALA A 1 299 ? -11.400 7.400 23.330 1.00 98.06 299 ALA A O 1
ATOM 2361 N N . TRP A 1 300 ? -9.571 6.409 22.534 1.00 97.06 300 TRP A N 1
ATOM 2362 C CA . TRP A 1 300 ? -10.326 5.310 21.928 1.00 97.06 300 TRP A CA 1
ATOM 2363 C C . TRP A 1 300 ? -11.107 4.513 22.976 1.00 97.06 300 TRP A C 1
ATOM 2365 O O . TRP A 1 300 ? -12.268 4.185 22.740 1.00 97.06 300 TRP A O 1
ATOM 2375 N N . ARG A 1 301 ? -10.515 4.258 24.151 1.00 96.81 301 ARG A N 1
ATOM 2376 C CA . ARG 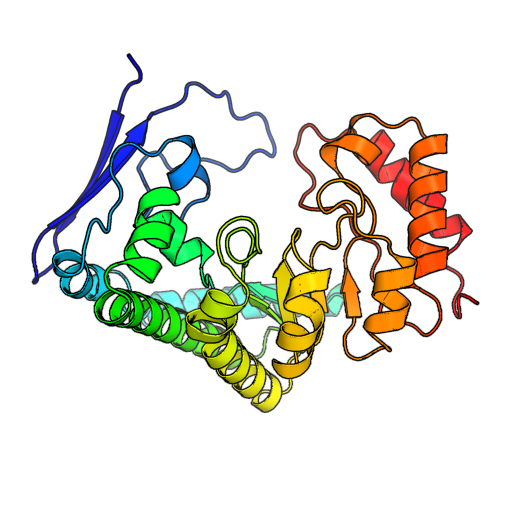A 1 301 ? -11.177 3.545 25.257 1.00 96.81 301 ARG A CA 1
ATOM 2377 C C . ARG A 1 301 ? -12.414 4.262 25.795 1.00 96.81 301 ARG A C 1
ATOM 2379 O O . ARG A 1 301 ? -13.295 3.594 26.324 1.00 96.81 301 ARG A O 1
ATOM 2386 N N . GLU A 1 302 ? -12.504 5.583 25.654 1.00 96.75 302 GLU A N 1
ATOM 2387 C CA . GLU A 1 302 ? -13.694 6.352 26.048 1.00 96.75 302 GLU A CA 1
ATOM 2388 C C . GLU A 1 302 ? -14.903 6.063 25.143 1.00 96.75 302 GLU A C 1
ATOM 2390 O O . GLU A 1 302 ? -16.045 6.239 25.565 1.00 96.75 302 GLU A O 1
ATOM 2395 N N . VAL A 1 303 ? -14.664 5.628 23.900 1.00 95.12 303 VAL A N 1
ATOM 2396 C CA . VAL A 1 303 ? -15.692 5.496 22.852 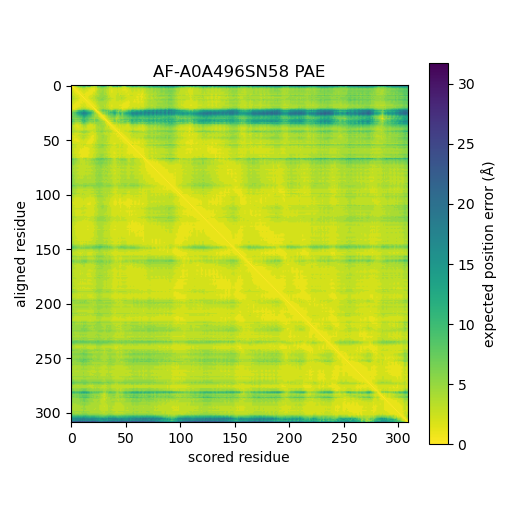1.00 95.12 303 VAL A CA 1
ATOM 2397 C C . VAL A 1 303 ? -15.696 4.130 22.154 1.00 95.12 303 VAL A C 1
ATOM 2399 O O . VAL A 1 303 ? -16.326 3.981 21.111 1.00 95.12 303 VAL A O 1
ATOM 2402 N N . CYS A 1 304 ? -15.010 3.118 22.695 1.00 90.31 304 CYS A N 1
ATOM 2403 C CA . CYS A 1 304 ? -14.867 1.805 22.052 1.00 90.31 304 CYS A CA 1
ATOM 2404 C C . CYS A 1 304 ? -16.007 0.813 22.343 1.00 90.31 304 CYS A C 1
ATOM 2406 O O . CYS A 1 304 ? -15.966 -0.315 21.847 1.00 90.31 304 CYS A O 1
ATOM 2408 N N . GLU A 1 305 ? -16.999 1.179 23.161 1.00 88.62 305 GLU A N 1
ATOM 2409 C CA . GLU A 1 305 ? -18.126 0.293 23.475 1.00 88.62 305 GLU A CA 1
ATOM 2410 C C . GLU A 1 305 ? -19.009 0.059 22.241 1.00 88.62 305 GLU A C 1
ATOM 2412 O O . GLU A 1 305 ? -19.584 0.984 21.671 1.00 88.62 305 GLU A O 1
ATOM 2417 N N . TYR A 1 306 ? -19.122 -1.205 21.829 1.00 78.44 306 TYR A N 1
ATOM 2418 C CA . TYR A 1 306 ? -19.837 -1.611 20.620 1.00 78.44 306 TYR A CA 1
ATOM 2419 C C . TYR A 1 306 ? -21.236 -2.183 20.954 1.00 78.44 306 TYR A C 1
ATOM 2421 O O . TYR A 1 306 ? -21.359 -2.922 21.932 1.00 78.44 306 TYR A O 1
ATOM 2429 N N . PRO A 1 307 ? -22.298 -1.922 20.158 1.00 80.56 307 PRO A N 1
ATOM 2430 C CA . PRO A 1 307 ? -22.311 -1.137 18.927 1.00 80.56 307 PRO A CA 1
ATOM 2431 C C . PRO A 1 307 ? -22.187 0.360 19.194 1.00 80.56 307 PRO A C 1
ATOM 2433 O O . PRO A 1 307 ? -22.952 0.935 19.969 1.00 80.56 307 PRO A O 1
ATOM 2436 N N . ILE A 1 308 ? -21.254 0.985 18.479 1.00 84.75 308 ILE A N 1
ATOM 2437 C CA . ILE A 1 308 ? -21.125 2.438 18.443 1.00 84.75 308 ILE A CA 1
ATOM 2438 C C . ILE A 1 308 ? -22.300 2.950 17.605 1.00 84.75 308 ILE A C 1
ATOM 2440 O O . ILE A 1 308 ? -22.458 2.546 16.449 1.00 84.75 308 ILE A O 1
ATOM 2444 N N . LYS A 1 309 ? -23.175 3.739 18.233 1.00 70.94 309 LYS A N 1
ATOM 2445 C CA . LYS A 1 309 ? -24.385 4.299 17.615 1.00 70.94 309 LYS A CA 1
ATOM 2446 C C . LYS A 1 309 ? -24.095 5.593 16.874 1.00 70.94 309 LYS A C 1
ATOM 2448 O O . LYS A 1 309 ? -23.282 6.389 17.392 1.00 70.94 309 LYS A O 1
#

Mean predicted aligned error: 3.83 Å

Foldseek 3Di:
DFDKAKDWDQAPLGIFIWIFGDDPDDDDPFDDDDDPHDDLQDPRLAVGGDDARDAFLSSLVVVLRVLDDDDPVVLVVVLVVLVVVLVVCVVVVHFAEAAQAAQVSSVCSRHPQVRLLVCCVPPVPSSLSNLVSSLVSSVSSLVSVLVSVRGQEYEHECAPVAPVRDDPVSCVVRPLVSLLVSQVVQVVSVHAYEYEDAANCVVCVVSVLVSQHAEYEFDECPPRVDDLQVSQVVNVPSHAYEEQAEQCPQQQPNDLVSLLVSLVSNCLRRQAVHRYHYDHPPDHGPNRDVVSVVSNVVSCVVQVDPPRD

Sequence (309 aa):
PYTLLCREYSTPAGALRHVVRKTEESQGPGWVVQPPFPQLFEDFNIPRGVEHAVSGPEDIPKLKYLLGDPTSEQLAEFRERMTQIKKFADEKGVMVQGWSAFGMDGIIWLCGVERAVMWAMEDPESFRELVDLMYDFDRRRTEVLLDTGGADMVVQRGWYSSTDFWSPALFRRFVLPYLEELVKMVHQAGLLFAYVMTTGIMAMLEDLCEAGIDLLYFVDPVQDRVDLRELKDKLKGRFAVAGGVNSSITLGKGSPEEIREAVHAAVRALAPGGGFILSPVDALFPDTPWEGVRAMIDAWREVCEYPIK

pLDDT: mean 94.89, std 5.3, range [69.81, 98.88]

Radius of gyration: 20.44 Å; Cα contacts (8 Å, |Δi|>4): 507; chains: 1; bounding box: 53×42×51 Å

Solvent-accessible surface area (backbone atoms only — not comparable to full-atom values): 16696 Å² total; per-residue (Å²): 133,74,56,73,38,73,35,73,47,85,39,100,73,38,75,37,44,31,29,31,48,54,74,90,75,80,76,56,85,80,50,83,82,74,70,99,56,66,65,75,76,44,84,59,42,58,89,28,48,77,42,42,47,34,85,53,70,85,34,48,70,28,48,56,70,76,61,58,82,79,51,74,64,58,50,49,56,49,43,54,51,36,52,55,49,33,53,54,24,64,78,68,75,49,84,38,74,39,79,41,28,42,61,45,36,46,52,30,32,25,33,31,63,69,53,44,47,49,37,53,69,77,44,50,66,58,40,43,54,51,48,52,53,50,48,54,43,24,50,54,42,37,51,58,50,60,75,55,73,38,55,49,27,41,33,34,47,14,85,57,57,21,54,91,66,34,53,72,70,51,36,60,72,73,42,44,65,60,48,29,52,51,33,50,55,38,46,75,73,73,33,43,33,33,40,35,41,47,36,46,53,86,78,42,44,66,60,50,58,70,32,57,41,46,30,42,35,28,43,21,48,70,84,45,60,48,57,54,48,61,49,41,67,71,50,69,74,70,46,25,40,28,14,44,36,34,24,75,56,38,34,47,67,39,53,64,65,56,28,28,52,40,46,51,51,31,46,68,38,38,31,46,92,48,53,52,42,87,34,64,19,81,59,88,53,72,83,47,43,65,68,28,57,49,32,43,54,55,38,41,66,77,66,63,66,79,82,45,120